Protein AF-A0A529K2E5-F1 (afdb_monomer_lite)

Foldseek 3Di:
DVCQVVLPADPPAAEDEPVSLLVLLVVLCVVVVVVPDPDDADHSNVLVLLLLLCLLQVHDSQVSCVPPVVVNNVCSVVSVVSSVSSVVSCVVRSYHYPSVVLVVLLVQLPPLVSLQVQLVVDQADEAEQLQQGAPSRLSSVCSNVVQCGRYHYYHDLVPNPNVSSRRDSVSVVCQQVNHPHGDDDDDDPDDPDDDPVVVVVVVD

Structure (mmCIF, N/CA/C/O backbone):
data_AF-A0A529K2E5-F1
#
_entry.id   AF-A0A529K2E5-F1
#
loop_
_atom_site.group_PDB
_atom_site.i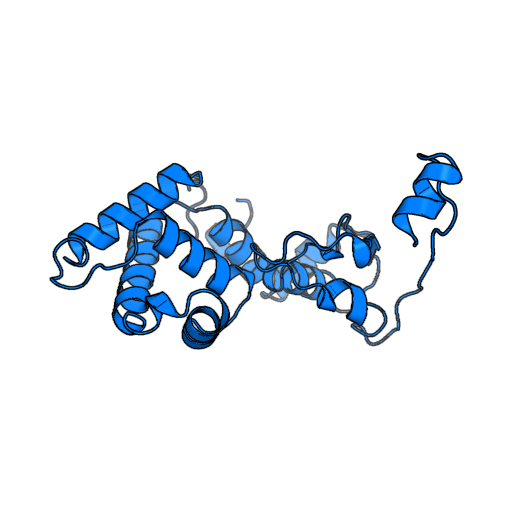d
_atom_site.type_symbol
_atom_site.label_atom_id
_atom_site.label_alt_id
_atom_site.label_comp_id
_atom_site.label_asym_id
_atom_site.label_entity_id
_atom_site.label_seq_id
_atom_site.pdbx_PDB_ins_code
_atom_site.Cartn_x
_atom_site.Cartn_y
_atom_site.Cartn_z
_atom_site.occupancy
_atom_site.B_iso_or_equiv
_atom_site.auth_seq_id
_atom_site.auth_comp_id
_atom_site.auth_asym_id
_atom_site.auth_atom_id
_atom_site.pdbx_PDB_model_num
ATOM 1 N N . ARG A 1 1 ? -14.792 -5.202 -7.381 1.00 87.00 1 ARG A N 1
ATOM 2 C CA . ARG A 1 1 ? -16.269 -5.259 -7.270 1.00 87.00 1 ARG A CA 1
ATOM 3 C C . ARG A 1 1 ? -16.782 -6.639 -7.643 1.00 87.00 1 ARG A C 1
ATOM 5 O O . ARG A 1 1 ? -17.533 -7.182 -6.856 1.00 87.00 1 ARG A O 1
ATOM 12 N N . ASP A 1 2 ? -16.316 -7.220 -8.748 1.00 86.25 2 ASP A N 1
ATOM 13 C CA . ASP A 1 2 ? -16.701 -8.573 -9.188 1.00 86.25 2 ASP A CA 1
ATOM 14 C C . ASP A 1 2 ? -16.536 -9.660 -8.114 1.00 86.25 2 ASP A C 1
ATOM 16 O O . ASP A 1 2 ? -17.396 -10.519 -8.021 1.00 86.25 2 ASP A O 1
ATOM 20 N N . TYR A 1 3 ? -15.482 -9.573 -7.291 1.00 87.06 3 TYR A N 1
ATOM 21 C CA . TYR A 1 3 ? -15.190 -10.520 -6.200 1.00 87.06 3 TYR A CA 1
ATOM 22 C C . TYR A 1 3 ? -15.533 -9.986 -4.801 1.00 87.06 3 TYR A C 1
ATOM 24 O O . TYR A 1 3 ? -14.980 -10.444 -3.805 1.00 87.06 3 TYR A O 1
ATOM 32 N N . ALA A 1 4 ? -16.326 -8.911 -4.707 1.00 88.62 4 ALA A N 1
ATOM 33 C CA . ALA A 1 4 ? -16.534 -8.230 -3.428 1.00 88.62 4 ALA A CA 1
ATOM 34 C C . ALA A 1 4 ? -17.194 -9.159 -2.395 1.00 88.62 4 ALA A C 1
ATOM 36 O O . ALA A 1 4 ? -16.747 -9.211 -1.253 1.00 88.62 4 ALA A O 1
ATOM 37 N N . LEU A 1 5 ? -18.197 -9.938 -2.806 1.00 89.75 5 LEU A N 1
ATOM 38 C CA . LEU A 1 5 ? -18.938 -10.815 -1.900 1.00 89.75 5 LEU A CA 1
ATOM 39 C C . LEU A 1 5 ? -18.068 -11.965 -1.378 1.00 89.75 5 LEU A C 1
ATOM 41 O O . LEU A 1 5 ? -18.165 -12.327 -0.208 1.00 89.75 5 LEU A O 1
ATOM 45 N N . GLU A 1 6 ? -17.184 -12.490 -2.222 1.00 87.62 6 GLU A N 1
ATOM 46 C CA . GLU A 1 6 ? -16.247 -13.570 -1.916 1.00 87.62 6 GLU A CA 1
ATOM 47 C C . GLU A 1 6 ? -15.239 -13.172 -0.832 1.00 87.62 6 GLU A C 1
ATOM 49 O O . GLU A 1 6 ? -14.793 -14.020 -0.063 1.00 87.62 6 GLU A O 1
ATOM 54 N N . ILE A 1 7 ? -14.922 -11.879 -0.727 1.00 87.81 7 ILE A N 1
ATOM 55 C CA . ILE A 1 7 ? -14.024 -11.330 0.301 1.00 87.81 7 ILE A CA 1
ATOM 56 C C . ILE A 1 7 ? -14.759 -10.577 1.416 1.00 87.81 7 ILE A C 1
ATOM 58 O O . ILE A 1 7 ? -14.126 -9.886 2.212 1.00 87.81 7 ILE A O 1
ATOM 62 N N . GLY A 1 8 ? -16.086 -10.718 1.501 1.00 88.75 8 GLY A N 1
ATOM 63 C CA . GLY A 1 8 ? -16.893 -10.139 2.578 1.00 88.75 8 GLY A CA 1
ATOM 64 C C . GLY A 1 8 ? -17.126 -8.628 2.471 1.00 88.75 8 GLY A C 1
ATOM 65 O O . GLY A 1 8 ? -17.409 -7.984 3.479 1.00 88.75 8 GLY A O 1
ATOM 66 N N . LEU A 1 9 ? -17.018 -8.061 1.270 1.00 90.88 9 LEU A N 1
ATOM 67 C CA . LEU A 1 9 ? -17.328 -6.666 0.973 1.00 90.88 9 LEU A CA 1
ATOM 68 C C . LEU A 1 9 ? -18.699 -6.514 0.316 1.00 90.88 9 LEU A C 1
ATOM 70 O O . LEU A 1 9 ? -19.061 -7.247 -0.606 1.00 90.88 9 LEU A O 1
ATOM 74 N N . ASP A 1 10 ? -19.430 -5.482 0.727 1.00 92.81 10 ASP A N 1
ATOM 75 C CA . ASP A 1 10 ? -20.613 -5.036 0.001 1.00 92.81 10 ASP A CA 1
ATOM 76 C C . ASP A 1 10 ? -20.165 -4.308 -1.287 1.00 92.81 10 ASP A C 1
ATOM 78 O O . ASP A 1 10 ? -19.447 -3.307 -1.212 1.00 92.81 10 ASP A O 1
ATOM 82 N N . PRO A 1 11 ? -20.573 -4.764 -2.489 1.00 93.12 11 PRO A N 1
ATOM 83 C CA . PRO A 1 11 ? -20.147 -4.176 -3.761 1.00 93.12 11 PRO A CA 1
ATOM 84 C C . PRO A 1 11 ? -20.543 -2.700 -3.948 1.00 93.12 11 PRO A C 1
ATOM 86 O O . PRO A 1 11 ? -20.002 -2.046 -4.848 1.00 93.12 11 PRO A O 1
ATOM 89 N N . ALA A 1 12 ? -21.455 -2.173 -3.124 1.00 94.94 12 ALA A N 1
ATOM 90 C CA . ALA A 1 12 ? -21.882 -0.777 -3.118 1.00 94.94 12 ALA A CA 1
ATOM 91 C C . ALA A 1 12 ? -20.938 0.171 -2.353 1.00 94.94 12 ALA A C 1
ATOM 93 O O . ALA A 1 12 ? -21.291 1.337 -2.170 1.00 94.94 12 ALA A O 1
ATOM 94 N N . PHE A 1 13 ? -19.752 -0.290 -1.931 1.00 95.75 13 PHE A N 1
ATOM 95 C CA . PHE A 1 13 ? -18.797 0.557 -1.218 1.00 95.75 13 PHE A CA 1
ATOM 96 C C . PHE A 1 13 ? -18.432 1.831 -1.997 1.00 95.75 13 PHE A C 1
ATOM 98 O O . PHE A 1 13 ? -18.301 1.833 -3.236 1.00 95.75 13 PHE A O 1
ATOM 105 N N . THR A 1 14 ? -18.216 2.915 -1.254 1.00 96.88 14 THR A N 1
ATOM 106 C CA . THR A 1 14 ? -17.637 4.161 -1.773 1.00 96.88 14 THR A CA 1
ATOM 107 C C . THR A 1 14 ? -16.148 4.237 -1.443 1.00 96.88 14 THR A C 1
ATOM 109 O O . THR A 1 14 ? -15.636 3.467 -0.629 1.00 96.88 14 THR A O 1
ATOM 112 N N . ILE A 1 15 ? -15.432 5.128 -2.133 1.00 97.81 15 ILE A N 1
ATOM 113 C CA . ILE A 1 15 ? -13.991 5.312 -1.951 1.00 97.81 15 ILE A CA 1
ATOM 114 C C . ILE A 1 15 ? -13.758 6.724 -1.429 1.00 97.81 15 ILE A C 1
ATOM 116 O O . ILE A 1 15 ? -14.127 7.688 -2.099 1.00 97.81 15 ILE A O 1
ATOM 120 N N . HIS A 1 16 ? -13.155 6.831 -0.251 1.00 98.06 16 HIS A N 1
ATOM 121 C CA . HIS A 1 16 ? -12.705 8.097 0.309 1.00 98.06 16 HIS A CA 1
ATOM 122 C C . HIS A 1 16 ? -11.395 8.536 -0.330 1.00 98.06 16 HIS A C 1
ATOM 124 O O . HIS A 1 16 ? -10.475 7.737 -0.537 1.00 98.06 16 HIS A O 1
ATOM 130 N N . ASP A 1 17 ? -11.290 9.838 -0.584 1.00 97.62 17 ASP A N 1
ATOM 131 C CA . ASP A 1 17 ? -10.002 10.440 -0.873 1.00 97.62 17 ASP A CA 1
ATOM 132 C C . ASP A 1 17 ? -9.172 10.618 0.413 1.00 97.62 17 ASP A C 1
ATOM 134 O O . ASP A 1 17 ? -9.521 10.156 1.507 1.00 97.62 17 ASP A O 1
ATOM 138 N N . ARG A 1 18 ? -8.010 11.264 0.286 1.00 95.50 18 ARG A N 1
ATOM 139 C CA . ARG A 1 18 ? -7.100 11.449 1.418 1.00 95.50 18 ARG A CA 1
ATOM 140 C C . ARG A 1 18 ? -7.654 12.399 2.484 1.00 95.50 18 ARG A C 1
ATOM 142 O O . ARG A 1 18 ? -7.344 12.197 3.658 1.00 95.50 18 ARG A O 1
ATOM 149 N N . GLU A 1 19 ? -8.404 13.426 2.099 1.00 97.62 19 GLU A N 1
ATOM 150 C CA . GLU A 1 19 ? -8.964 14.386 3.051 1.00 97.62 19 GLU A CA 1
ATOM 151 C C . GLU A 1 19 ? -10.171 13.778 3.768 1.00 97.62 19 GLU A C 1
ATOM 153 O O . GLU A 1 19 ? -10.208 13.814 4.998 1.00 97.62 19 GLU A O 1
ATOM 158 N N . ASP A 1 20 ? -11.056 13.091 3.039 1.00 97.94 20 ASP A N 1
ATOM 159 C CA . ASP A 1 20 ? -12.186 12.349 3.614 1.00 97.94 20 ASP A CA 1
ATOM 160 C C . ASP A 1 20 ? -11.702 11.288 4.620 1.00 97.94 20 ASP A C 1
ATOM 162 O O . ASP A 1 20 ? -12.228 11.149 5.728 1.00 97.94 20 ASP A O 1
ATOM 166 N N . SER A 1 21 ? -10.634 10.561 4.270 1.00 98.12 21 SER A N 1
ATOM 167 C CA . SER A 1 21 ? -9.981 9.590 5.160 1.00 98.12 21 SER A CA 1
ATOM 168 C C . SER A 1 21 ? -9.396 10.258 6.408 1.00 98.12 21 SER A C 1
ATOM 170 O O . SER A 1 21 ? -9.507 9.737 7.522 1.00 98.12 21 SER A O 1
ATOM 172 N N . ALA A 1 22 ? -8.782 11.436 6.254 1.00 97.88 22 ALA A N 1
ATOM 173 C CA . ALA A 1 22 ? -8.228 12.189 7.373 1.00 97.88 22 ALA A CA 1
ATOM 174 C C . ALA A 1 22 ? -9.330 12.719 8.300 1.00 97.88 22 ALA A C 1
ATOM 176 O O . ALA A 1 22 ? -9.151 12.720 9.521 1.00 97.88 22 ALA A O 1
ATOM 177 N N . ASP A 1 23 ? -10.465 13.147 7.755 1.00 97.94 23 ASP A N 1
ATOM 178 C CA . ASP A 1 23 ? -11.618 13.599 8.530 1.00 97.94 23 ASP A CA 1
ATOM 179 C C . ASP A 1 23 ? -12.283 12.457 9.290 1.00 97.94 23 ASP A C 1
ATOM 181 O O . ASP A 1 23 ? -12.555 12.599 10.486 1.00 97.94 23 ASP A O 1
ATOM 185 N N . LEU A 1 24 ? -12.433 11.291 8.662 1.00 97.94 24 LEU A N 1
ATOM 186 C CA . LEU A 1 24 ? -12.936 10.094 9.328 1.00 97.94 24 LEU A CA 1
ATOM 187 C C . LEU A 1 24 ? -11.995 9.624 10.453 1.00 97.94 24 LEU A C 1
ATOM 189 O O . LEU A 1 24 ? -12.439 9.327 11.565 1.00 97.94 24 LEU A O 1
ATOM 193 N N . MET A 1 25 ? -10.680 9.641 10.209 1.00 97.88 25 MET A N 1
ATOM 194 C CA . MET A 1 25 ? -9.658 9.402 11.236 1.00 97.88 25 MET A CA 1
ATOM 195 C C . MET A 1 25 ? -9.781 10.408 12.389 1.00 97.88 25 MET A C 1
ATOM 197 O O . MET A 1 25 ? -9.647 10.053 13.562 1.00 97.88 25 MET A O 1
ATOM 201 N N . ASN A 1 26 ? -10.054 11.678 12.080 1.00 97.06 26 ASN A N 1
ATOM 202 C CA . ASN A 1 26 ? -10.226 12.707 13.095 1.00 97.06 26 ASN A CA 1
ATOM 203 C C . ASN A 1 26 ? -11.501 12.501 13.922 1.00 97.06 26 ASN A C 1
ATOM 205 O O . ASN A 1 26 ? -11.464 12.710 15.134 1.00 97.06 26 ASN A O 1
ATOM 209 N N . LEU A 1 27 ? -12.599 12.070 13.299 1.00 96.44 27 LEU A N 1
ATOM 210 C CA . LEU A 1 27 ? -13.836 11.722 13.995 1.00 96.44 27 LEU A CA 1
ATOM 211 C C . LEU A 1 27 ? -13.578 10.616 15.027 1.00 96.44 27 LEU A C 1
ATOM 213 O O . LEU A 1 27 ? -13.838 10.821 16.212 1.00 96.44 27 LEU A O 1
ATOM 217 N N . ALA A 1 28 ? -12.948 9.511 14.612 1.00 96.75 28 ALA A N 1
ATOM 218 C CA . ALA A 1 28 ? -12.559 8.422 15.512 1.00 96.75 28 ALA A CA 1
ATOM 219 C C . ALA A 1 28 ? -11.644 8.909 16.654 1.00 96.75 28 ALA A C 1
ATOM 221 O O . ALA A 1 28 ? -11.824 8.555 17.821 1.00 96.75 28 ALA A O 1
ATOM 222 N N . ARG A 1 29 ? -10.688 9.793 16.341 1.00 95.56 29 ARG A N 1
ATOM 223 C CA . ARG A 1 29 ? -9.785 10.412 17.326 1.00 95.56 29 ARG A CA 1
ATOM 224 C C . ARG A 1 29 ? -10.527 11.261 18.362 1.00 95.56 29 ARG A C 1
ATOM 226 O O . ARG A 1 29 ? -10.124 11.288 19.526 1.00 95.56 29 ARG A O 1
ATOM 233 N N . HIS A 1 30 ? -11.581 11.967 17.956 1.00 94.62 30 HIS A N 1
ATOM 234 C CA . HIS A 1 30 ? -12.422 12.760 18.851 1.00 94.62 30 HIS A CA 1
ATOM 235 C C . HIS A 1 30 ? -13.328 11.884 19.724 1.00 94.62 30 HIS A C 1
ATOM 237 O O . HIS A 1 30 ? -13.421 12.144 20.924 1.00 94.62 30 HIS A O 1
ATOM 243 N N . GLU A 1 31 ? -13.937 10.839 19.156 1.00 94.69 31 GLU A N 1
ATOM 244 C CA . GLU A 1 31 ? -14.777 9.875 19.884 1.00 94.69 31 GLU A CA 1
ATOM 245 C C . GLU A 1 31 ? -14.013 9.181 21.018 1.00 94.69 31 GLU A C 1
ATOM 247 O O . GLU A 1 31 ? -14.529 9.047 22.125 1.00 94.69 31 GLU A O 1
ATOM 252 N N . LEU A 1 32 ? -12.750 8.818 20.774 1.00 95.12 32 LEU A N 1
ATOM 253 C CA . LEU A 1 32 ? -11.869 8.195 21.769 1.00 95.12 32 LEU A CA 1
ATOM 254 C C . LEU A 1 32 ? -11.294 9.188 22.797 1.00 95.12 32 LEU A C 1
ATOM 256 O O . LEU A 1 32 ? -10.542 8.800 23.689 1.00 95.12 32 LEU A O 1
ATOM 260 N N . GLY A 1 33 ? -11.595 10.484 22.677 1.00 93.38 33 GLY A N 1
ATOM 261 C CA . GLY A 1 33 ? -11.106 11.517 23.592 1.00 93.38 33 GLY A CA 1
ATOM 262 C C . GLY A 1 33 ? -9.627 11.891 23.419 1.00 93.38 33 GLY A C 1
ATOM 263 O O . GLY A 1 33 ? -9.137 12.772 24.129 1.00 93.38 33 GLY A O 1
ATOM 264 N N . PHE A 1 34 ? -8.917 11.320 22.441 1.00 92.31 34 PHE A N 1
ATOM 265 C CA . PHE A 1 34 ? -7.495 11.600 22.185 1.00 92.31 34 PHE A CA 1
ATOM 266 C C . PHE A 1 34 ? -7.228 13.022 21.684 1.00 92.31 34 PHE A C 1
ATOM 268 O O . PHE A 1 34 ? -6.093 13.485 21.658 1.00 92.31 34 PHE A O 1
ATOM 275 N N . SER A 1 35 ? -8.268 13.766 21.314 1.00 79.44 35 SER A N 1
ATOM 276 C CA . SER A 1 35 ? -8.148 15.190 21.004 1.00 79.44 35 SER A CA 1
ATOM 277 C C . SER A 1 35 ? -8.035 16.104 22.226 1.00 79.44 35 SER A C 1
ATOM 279 O O . SER A 1 35 ? -7.774 17.290 22.047 1.00 79.44 35 SER A O 1
ATOM 281 N N . LYS A 1 36 ? -8.311 15.595 23.433 1.00 76.50 36 LYS A N 1
ATOM 282 C CA . LYS A 1 36 ? -8.408 16.377 24.681 1.00 76.50 36 LYS A CA 1
ATOM 283 C C . LYS A 1 36 ? -7.325 16.017 25.707 1.00 76.50 36 LYS A C 1
ATOM 285 O O . LYS A 1 36 ? -7.407 16.457 26.848 1.00 76.50 36 LYS A O 1
ATOM 290 N N . THR A 1 37 ? -6.349 15.193 25.338 1.00 69.25 37 THR A N 1
ATOM 291 C CA . THR A 1 37 ? -5.273 14.764 26.239 1.00 69.25 37 THR A CA 1
ATOM 292 C C . THR A 1 37 ? -4.356 15.930 26.615 1.00 69.25 37 THR A C 1
ATOM 294 O O . THR A 1 37 ? -4.078 16.787 25.780 1.00 69.25 37 THR A O 1
ATOM 297 N N . GLU A 1 38 ? -3.843 15.943 27.853 1.00 62.41 38 GLU A N 1
ATOM 298 C CA . GLU A 1 38 ? -2.866 16.951 28.314 1.00 62.41 38 GLU A CA 1
ATOM 299 C C . GLU A 1 38 ? -1.562 16.910 27.494 1.00 62.41 38 GLU A C 1
ATOM 301 O O . GLU A 1 38 ? -0.927 17.938 27.260 1.00 62.41 38 GLU A O 1
ATOM 306 N N . GLY A 1 39 ? -1.188 15.725 26.996 1.00 70.06 39 GLY A N 1
ATOM 307 C CA . GLY A 1 39 ? -0.137 15.554 25.996 1.00 70.06 39 GLY A CA 1
ATOM 308 C C . GLY A 1 39 ? -0.646 15.821 24.577 1.00 70.06 39 GLY A C 1
ATOM 309 O O . GLY A 1 39 ? -1.756 15.422 24.216 1.00 70.06 39 GLY A O 1
ATOM 310 N N . ARG A 1 40 ? 0.185 16.459 23.740 1.00 85.62 40 ARG A N 1
ATOM 311 C CA . ARG A 1 40 ? -0.133 16.753 22.333 1.00 85.62 40 ARG A CA 1
ATOM 312 C C . ARG A 1 40 ? -0.142 15.464 21.500 1.00 85.62 40 ARG A C 1
ATOM 314 O O . ARG A 1 40 ? 0.872 15.091 20.913 1.00 85.62 40 ARG A O 1
ATOM 321 N N . PHE A 1 41 ? -1.289 14.792 21.459 1.00 93.94 41 PHE A N 1
ATOM 322 C CA . PHE A 1 41 ? -1.525 13.640 20.590 1.00 93.94 41 PHE A CA 1
ATOM 323 C C . PHE A 1 41 ? -1.362 14.031 19.103 1.00 93.94 41 PHE A C 1
ATOM 325 O O . PHE A 1 41 ? -1.628 15.190 18.752 1.00 93.94 41 PHE A O 1
ATOM 332 N N . PRO A 1 42 ? -0.926 13.114 18.213 1.00 95.12 42 PRO A N 1
ATOM 333 C CA . PRO A 1 42 ? -0.700 13.435 16.805 1.00 95.12 42 PRO A CA 1
ATOM 334 C C . PRO A 1 42 ? -1.954 13.968 16.091 1.00 95.12 42 PRO A C 1
ATOM 336 O O . PRO A 1 42 ? -3.094 13.668 16.456 1.00 95.12 42 PRO A O 1
ATOM 339 N N . THR A 1 43 ? -1.742 14.797 15.067 1.00 95.62 43 THR A N 1
ATOM 340 C CA . THR A 1 43 ? -2.834 15.370 14.264 1.00 95.62 43 THR A CA 1
ATOM 341 C C . THR A 1 43 ? -3.445 14.314 13.341 1.00 95.62 43 THR A C 1
ATOM 343 O O . THR A 1 43 ? -2.812 13.297 13.058 1.00 95.62 43 THR A O 1
ATOM 346 N N . LYS A 1 44 ? -4.648 14.580 12.805 1.00 95.50 44 LYS A N 1
ATOM 347 C CA . LYS A 1 44 ? -5.345 13.670 11.876 1.00 95.50 44 LYS A CA 1
ATOM 348 C C . LYS A 1 44 ? -4.459 13.209 10.711 1.00 95.50 44 LYS A C 1
ATOM 350 O O . LYS A 1 44 ? -4.384 12.018 10.428 1.00 95.50 44 LYS A O 1
ATOM 355 N N . GLY A 1 45 ? -3.709 14.140 10.114 1.00 96.75 45 GLY A N 1
ATOM 356 C CA . GLY A 1 45 ? -2.810 13.852 8.997 1.00 96.75 45 GLY A CA 1
ATOM 357 C C . GLY A 1 45 ? -1.626 12.973 9.401 1.00 96.75 45 GLY A C 1
ATOM 358 O O . GLY A 1 45 ? -1.259 12.069 8.657 1.00 96.75 45 GLY A O 1
ATOM 359 N N . THR A 1 46 ? -1.058 13.185 10.593 1.00 96.88 46 THR A N 1
ATOM 360 C CA . THR A 1 46 ? 0.011 12.326 11.122 1.00 96.88 46 THR A CA 1
ATOM 361 C C . THR A 1 46 ? -0.510 10.930 11.457 1.00 96.88 46 THR A C 1
ATOM 363 O O . THR A 1 46 ? 0.129 9.954 11.083 1.00 96.88 46 THR A O 1
ATOM 366 N N . CYS A 1 47 ? -1.677 10.814 12.099 1.00 97.75 47 CYS A N 1
ATOM 367 C CA . CYS A 1 47 ? -2.308 9.520 12.374 1.00 97.75 47 CYS A CA 1
ATOM 368 C C . CYS A 1 47 ? -2.564 8.734 11.083 1.00 97.75 47 CYS A C 1
ATOM 370 O O . CYS A 1 47 ? -2.176 7.571 11.001 1.00 97.75 47 CYS A O 1
ATOM 372 N N . LEU A 1 48 ? -3.142 9.380 10.063 1.00 98.00 48 LEU A N 1
ATOM 373 C CA . LEU A 1 48 ? -3.395 8.751 8.767 1.00 98.00 48 LEU A CA 1
ATOM 374 C C . LEU A 1 48 ? -2.091 8.341 8.066 1.00 98.00 48 LEU A C 1
ATOM 376 O O . LEU A 1 48 ? -2.010 7.247 7.522 1.00 98.00 48 LEU A O 1
ATOM 380 N N . ALA A 1 49 ? -1.045 9.172 8.118 1.00 97.69 49 ALA A N 1
ATOM 381 C CA . ALA A 1 49 ? 0.255 8.834 7.537 1.00 97.69 49 ALA A CA 1
ATOM 382 C C . ALA A 1 49 ? 0.918 7.629 8.228 1.00 97.69 49 ALA A C 1
ATOM 384 O O . ALA A 1 49 ? 1.499 6.783 7.550 1.00 97.69 49 ALA A O 1
ATOM 385 N N . ILE A 1 50 ? 0.820 7.531 9.558 1.00 97.81 50 ILE A N 1
ATOM 386 C CA . ILE A 1 50 ? 1.321 6.378 10.318 1.00 97.81 50 ILE A CA 1
ATOM 387 C C . ILE A 1 50 ? 0.540 5.113 9.939 1.00 97.81 50 ILE A C 1
ATOM 389 O O . ILE A 1 50 ? 1.163 4.090 9.660 1.00 97.81 50 ILE A O 1
ATOM 393 N N . TYR A 1 51 ? -0.796 5.192 9.899 1.00 98.00 51 TYR A N 1
ATOM 394 C CA . TYR A 1 51 ? -1.667 4.083 9.496 1.00 98.00 51 TYR A CA 1
ATOM 395 C C . TYR A 1 51 ? -1.313 3.582 8.094 1.00 98.00 51 TYR A C 1
ATOM 397 O O . TYR A 1 51 ? -0.955 2.418 7.923 1.00 98.00 51 TYR A O 1
ATOM 405 N N . SER A 1 52 ? -1.314 4.495 7.120 1.00 97.44 52 SER A N 1
ATOM 406 C CA . SER A 1 52 ? -1.009 4.198 5.722 1.00 97.44 52 SER A CA 1
ATOM 407 C C . SER A 1 52 ? 0.370 3.563 5.575 1.00 97.44 52 SER A C 1
ATOM 409 O O . SER A 1 52 ? 0.534 2.555 4.890 1.00 97.44 52 SER A O 1
ATOM 411 N N . ARG A 1 53 ? 1.378 4.081 6.288 1.00 96.81 53 ARG A N 1
ATOM 412 C CA . ARG A 1 53 ? 2.724 3.510 6.248 1.00 96.81 53 ARG A CA 1
ATOM 413 C C . ARG A 1 53 ? 2.776 2.098 6.829 1.00 96.81 53 ARG A C 1
ATOM 415 O O . ARG A 1 53 ? 3.439 1.253 6.241 1.00 96.81 53 ARG A O 1
ATOM 422 N N . ALA A 1 54 ? 2.101 1.838 7.948 1.00 96.62 54 ALA A N 1
ATOM 423 C CA . ALA A 1 54 ? 2.055 0.503 8.546 1.00 96.62 54 ALA A CA 1
ATOM 424 C C . ALA A 1 54 ? 1.406 -0.523 7.601 1.00 96.62 54 ALA A C 1
ATOM 426 O O . ALA A 1 54 ? 1.934 -1.624 7.447 1.00 96.62 54 ALA A O 1
ATOM 427 N N . VAL A 1 55 ? 0.325 -0.129 6.918 1.00 96.75 55 VAL A N 1
ATOM 428 C CA . VAL A 1 55 ? -0.356 -0.950 5.908 1.00 96.75 55 VAL A CA 1
ATOM 429 C C . VAL A 1 55 ? 0.554 -1.232 4.710 1.00 96.75 55 VAL A C 1
ATOM 431 O O . VAL A 1 55 ? 0.830 -2.389 4.402 1.00 96.75 55 VAL A O 1
ATOM 434 N N . ASN A 1 56 ? 1.073 -0.189 4.060 1.00 97.00 56 ASN A N 1
ATOM 435 C CA . ASN A 1 56 ? 1.847 -0.328 2.823 1.00 97.00 56 ASN A CA 1
ATOM 436 C C . ASN A 1 56 ? 3.207 -1.015 3.036 1.00 97.00 56 ASN A C 1
ATOM 438 O O . ASN A 1 56 ? 3.671 -1.763 2.175 1.00 97.00 56 ASN A O 1
ATOM 442 N N . ALA A 1 57 ? 3.843 -0.792 4.190 1.00 95.06 57 ALA A N 1
ATOM 443 C CA . ALA A 1 57 ? 5.091 -1.461 4.553 1.00 95.06 57 ALA A CA 1
ATOM 444 C C . ALA A 1 57 ? 4.882 -2.893 5.073 1.00 95.06 57 ALA A C 1
ATOM 446 O O . ALA A 1 57 ? 5.871 -3.596 5.267 1.00 95.06 57 ALA A O 1
ATOM 447 N N . GLN A 1 58 ? 3.637 -3.303 5.356 1.00 95.06 58 GLN A N 1
ATOM 448 C CA . GLN A 1 58 ? 3.311 -4.553 6.056 1.00 95.06 58 GLN A CA 1
ATOM 449 C C . GLN A 1 58 ? 4.180 -4.771 7.310 1.00 95.06 58 GLN A C 1
ATOM 451 O O . GLN A 1 58 ? 4.689 -5.863 7.560 1.00 95.06 58 GLN A O 1
ATOM 456 N N . ALA A 1 59 ? 4.393 -3.704 8.083 1.00 94.75 59 ALA A N 1
ATOM 457 C CA . ALA A 1 59 ? 5.333 -3.696 9.199 1.00 94.75 59 ALA A CA 1
ATOM 458 C C . ALA A 1 59 ? 4.622 -3.416 10.531 1.00 94.75 59 ALA A C 1
ATOM 460 O O . ALA A 1 59 ? 3.654 -2.646 10.568 1.00 94.75 59 ALA A O 1
ATOM 461 N N . PRO A 1 60 ? 5.107 -3.984 11.652 1.00 96.25 60 PRO A N 1
ATOM 462 C CA . PRO A 1 60 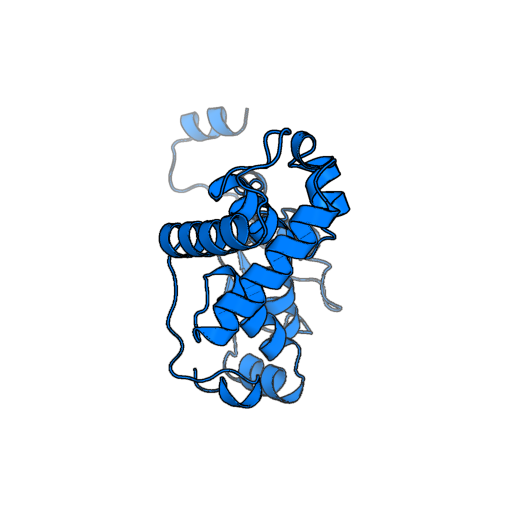? 4.556 -3.697 12.967 1.00 96.25 60 PRO A CA 1
ATOM 463 C C . PRO A 1 60 ? 4.592 -2.201 13.285 1.00 96.25 60 PRO A C 1
ATOM 465 O O . PRO A 1 60 ? 5.599 -1.522 13.070 1.00 96.25 60 PRO A O 1
ATOM 468 N N . LEU A 1 61 ? 3.518 -1.692 13.897 1.00 96.62 61 LEU A N 1
ATOM 469 C CA . LEU A 1 61 ? 3.416 -0.275 14.258 1.00 96.62 61 LEU A CA 1
ATOM 470 C C . LEU A 1 61 ? 4.615 0.210 15.091 1.00 96.62 61 LEU A C 1
ATOM 472 O O . LEU A 1 61 ? 5.091 1.320 14.885 1.00 96.62 61 LEU A O 1
ATOM 476 N N . GLY A 1 62 ? 5.128 -0.619 16.005 1.00 96.50 62 GLY A N 1
ATOM 477 C CA . GLY A 1 62 ? 6.284 -0.270 16.836 1.00 96.50 62 GLY A CA 1
ATOM 478 C C . GLY A 1 62 ? 7.548 0.037 16.027 1.00 96.50 62 GLY A C 1
ATOM 479 O O . GLY A 1 62 ? 8.247 0.997 16.341 1.00 96.50 62 GLY A O 1
ATOM 480 N N . GLU A 1 63 ? 7.809 -0.713 14.953 1.00 95.75 63 GLU A N 1
ATOM 481 C CA . GLU A 1 63 ? 8.960 -0.482 14.070 1.00 95.75 63 GLU A CA 1
ATOM 482 C C . GLU A 1 63 ? 8.801 0.815 13.274 1.00 95.75 63 GLU A C 1
ATOM 484 O O . GLU A 1 63 ? 9.734 1.617 13.181 1.00 95.75 63 GLU A O 1
ATOM 489 N N . ILE A 1 64 ? 7.594 1.063 12.753 1.00 96.44 64 ILE A N 1
ATOM 490 C CA . ILE A 1 64 ? 7.265 2.297 12.029 1.00 96.44 64 ILE A CA 1
ATOM 491 C C . ILE A 1 64 ? 7.410 3.521 12.936 1.00 96.44 64 ILE A C 1
ATOM 493 O O . ILE A 1 64 ? 7.991 4.532 12.533 1.00 96.44 64 ILE A O 1
ATOM 497 N N . LEU A 1 65 ? 6.922 3.431 14.174 1.00 97.06 65 LEU A N 1
ATOM 498 C CA . LEU A 1 65 ? 7.074 4.499 15.154 1.00 97.06 65 LEU A CA 1
ATOM 499 C C . LEU A 1 65 ? 8.542 4.701 15.531 1.00 97.06 65 LEU A C 1
ATOM 501 O O . LEU A 1 65 ? 8.989 5.837 15.551 1.00 97.06 65 LEU A O 1
ATOM 505 N N . GLY A 1 66 ? 9.313 3.641 15.772 1.00 95.94 66 GLY A N 1
ATOM 506 C CA . GLY A 1 66 ? 10.722 3.767 16.156 1.00 95.94 66 GLY A CA 1
ATOM 507 C C . GLY A 1 66 ? 11.614 4.382 15.073 1.00 95.94 66 GLY A C 1
ATOM 508 O O . GLY A 1 66 ? 12.550 5.109 15.395 1.00 95.94 66 GLY A O 1
ATOM 509 N N . SER A 1 67 ? 11.318 4.114 13.800 1.00 93.56 67 SER A N 1
ATOM 510 C CA . SER A 1 67 ? 12.162 4.528 12.671 1.00 93.56 67 SER A CA 1
ATOM 511 C C . SER A 1 67 ? 11.717 5.831 12.002 1.00 93.56 67 SER A C 1
ATOM 513 O O . SER A 1 67 ? 12.555 6.670 11.682 1.00 93.56 67 SER A O 1
ATOM 515 N N . VAL A 1 68 ? 10.413 6.017 11.777 1.00 94.56 68 VAL A N 1
ATOM 516 C CA . VAL A 1 68 ? 9.891 7.078 10.892 1.00 94.56 68 VAL A CA 1
ATOM 517 C C . VAL A 1 68 ? 9.134 8.147 11.674 1.00 94.56 68 VAL A C 1
ATOM 519 O O . VAL A 1 68 ? 9.179 9.321 11.313 1.00 94.56 68 VAL A O 1
ATOM 522 N N . PHE A 1 69 ? 8.470 7.761 12.768 1.00 96.06 69 PHE A N 1
ATOM 523 C CA . PHE A 1 69 ? 7.695 8.672 13.615 1.00 96.06 69 PHE A CA 1
ATOM 524 C C . PHE A 1 69 ? 8.098 8.586 15.101 1.00 96.06 69 PHE A C 1
ATOM 526 O O . PHE A 1 69 ? 7.223 8.396 15.955 1.00 96.06 69 PHE A O 1
ATOM 533 N N . PRO A 1 70 ? 9.392 8.736 15.459 1.00 96.00 70 PRO A N 1
ATOM 534 C CA . PRO A 1 70 ? 9.875 8.495 16.826 1.00 96.00 70 PRO A CA 1
ATOM 535 C C . PRO A 1 70 ? 9.220 9.402 17.873 1.00 96.00 70 PRO A C 1
ATOM 537 O O . PRO A 1 70 ? 8.991 8.985 19.006 1.00 96.00 70 PRO A O 1
ATOM 540 N N . TRP A 1 71 ? 8.812 10.614 17.491 1.00 94.69 71 TRP A N 1
ATOM 541 C CA . TRP A 1 71 ? 8.068 11.532 18.363 1.00 94.69 71 TRP A CA 1
ATOM 542 C C . TRP A 1 71 ? 6.638 11.059 18.689 1.00 94.69 71 TRP A C 1
ATOM 544 O O . TRP A 1 71 ? 6.002 11.601 19.592 1.00 94.69 71 TRP A O 1
ATOM 554 N N . CYS A 1 72 ? 6.116 10.058 17.976 1.00 95.88 72 CYS A N 1
ATOM 555 C CA . CYS A 1 72 ? 4.824 9.426 18.237 1.00 95.88 72 CYS A CA 1
ATOM 556 C C . CYS A 1 72 ? 4.941 8.098 19.003 1.00 95.88 72 CYS A C 1
ATOM 558 O O . CYS A 1 72 ? 3.911 7.525 19.352 1.00 95.88 72 CYS A O 1
ATOM 560 N N . ALA A 1 73 ? 6.154 7.609 19.297 1.00 95.12 73 ALA A N 1
ATOM 561 C CA . ALA A 1 73 ? 6.368 6.291 19.901 1.00 95.12 73 ALA A CA 1
ATOM 562 C C . ALA A 1 73 ? 5.663 6.110 21.259 1.00 95.12 73 ALA A C 1
ATOM 564 O O . ALA A 1 73 ? 5.124 5.041 21.536 1.00 95.12 73 ALA A O 1
ATOM 565 N N . GLY A 1 74 ? 5.584 7.171 22.071 1.00 94.50 74 GLY A N 1
ATOM 566 C CA . GLY A 1 74 ? 4.882 7.152 23.363 1.00 94.50 74 GLY A CA 1
ATOM 567 C C . GLY 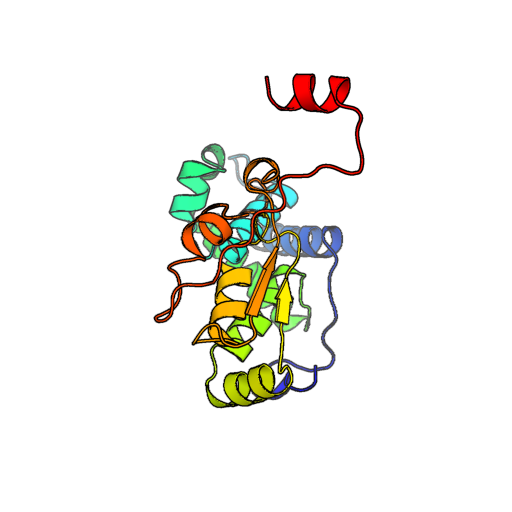A 1 74 ? 3.361 6.961 23.271 1.00 94.50 74 GLY A C 1
ATOM 568 O O . GLY A 1 74 ? 2.721 6.724 24.289 1.00 94.50 74 GLY A O 1
ATOM 569 N N . TRP A 1 75 ? 2.785 7.042 22.067 1.00 95.75 75 TRP A N 1
ATOM 570 C CA . TRP A 1 75 ? 1.350 6.904 21.812 1.00 95.75 75 TRP A CA 1
ATOM 571 C C . TRP A 1 75 ? 0.979 5.577 21.135 1.00 95.75 75 TRP A C 1
ATOM 573 O O . TRP A 1 75 ? -0.116 5.463 20.590 1.00 95.75 75 TRP A O 1
ATOM 583 N N . ALA A 1 76 ? 1.877 4.585 21.112 1.00 96.50 76 ALA A N 1
ATOM 584 C CA . ALA A 1 76 ? 1.688 3.352 20.345 1.00 96.50 76 ALA A CA 1
ATOM 585 C C . ALA A 1 76 ? 0.361 2.630 20.654 1.00 96.50 76 ALA A C 1
ATOM 587 O O . ALA A 1 76 ? -0.358 2.261 19.728 1.00 96.50 76 ALA A O 1
ATOM 588 N N . GLU A 1 77 ? -0.004 2.474 21.929 1.00 96.56 77 GLU A N 1
ATOM 589 C CA . GLU A 1 77 ? -1.246 1.789 22.326 1.00 96.56 77 GLU A CA 1
ATOM 590 C C . GLU A 1 77 ? -2.505 2.591 21.963 1.00 96.56 77 GLU A C 1
ATOM 592 O O . GLU A 1 77 ? -3.497 2.039 21.477 1.00 96.56 77 GLU A O 1
ATOM 597 N N . GLN A 1 78 ? -2.457 3.915 22.112 1.00 96.88 78 GLN A N 1
ATOM 598 C CA . GLN A 1 78 ? -3.539 4.807 21.701 1.00 96.88 78 GLN A CA 1
ATOM 599 C C . GLN A 1 78 ? -3.703 4.810 20.177 1.00 96.88 78 GLN A C 1
ATOM 601 O O . GLN A 1 78 ? -4.825 4.791 19.683 1.00 96.88 78 GLN A O 1
ATOM 606 N N . LEU A 1 79 ? -2.602 4.780 19.420 1.00 97.88 79 LEU A N 1
ATOM 607 C CA . LEU A 1 79 ? -2.628 4.688 17.960 1.00 97.88 79 LEU A CA 1
ATOM 608 C C . LEU A 1 79 ? -3.203 3.349 17.485 1.00 97.88 79 LEU A C 1
ATOM 610 O O . LEU A 1 79 ? -4.038 3.358 16.589 1.00 97.88 79 LEU A O 1
ATOM 614 N N . LYS A 1 80 ? -2.849 2.217 18.114 1.00 98.00 80 LYS A N 1
ATOM 615 C CA . LYS A 1 80 ? -3.494 0.918 17.827 1.00 98.00 80 LYS A CA 1
ATOM 616 C C . LYS A 1 80 ? -5.005 0.987 18.037 1.00 98.00 80 LYS A C 1
ATOM 618 O O . LYS A 1 80 ? -5.761 0.588 17.157 1.00 98.00 80 LYS A O 1
ATOM 623 N N . THR A 1 81 ? -5.429 1.536 19.176 1.00 98.19 81 THR A N 1
ATOM 624 C CA . THR A 1 81 ? -6.852 1.708 19.508 1.00 98.19 81 THR A CA 1
ATOM 625 C C . THR A 1 81 ? -7.558 2.601 18.483 1.00 98.19 81 THR A C 1
ATOM 627 O O . THR A 1 81 ? -8.641 2.270 18.008 1.00 98.19 81 THR A O 1
ATOM 630 N N . LEU A 1 82 ? -6.922 3.708 18.087 1.00 98.31 82 LEU A N 1
ATOM 631 C CA . LEU A 1 82 ? -7.437 4.615 17.064 1.00 98.31 82 LEU A CA 1
ATOM 632 C C . LEU A 1 82 ? -7.570 3.931 15.699 1.00 98.31 82 LEU A C 1
ATOM 634 O O . LEU A 1 82 ? -8.585 4.108 15.036 1.00 98.31 82 LEU A O 1
ATOM 638 N N . PHE A 1 83 ? -6.575 3.152 15.275 1.00 98.44 83 PHE A N 1
ATOM 639 C CA . PHE A 1 83 ? -6.600 2.470 13.980 1.00 98.44 83 PHE A CA 1
ATOM 640 C C . PHE A 1 83 ? -7.642 1.357 13.933 1.00 98.44 83 PHE A C 1
ATOM 642 O O . PHE A 1 83 ? -8.336 1.238 12.928 1.00 98.44 83 PHE A O 1
ATOM 649 N N . ALA A 1 84 ? -7.809 0.603 15.023 1.00 98.19 84 ALA A N 1
ATOM 650 C CA . ALA A 1 84 ? -8.900 -0.359 15.145 1.00 98.19 84 ALA A CA 1
ATOM 651 C C . ALA A 1 84 ? -10.259 0.340 14.993 1.00 98.19 84 ALA A C 1
ATOM 653 O O . ALA A 1 84 ? -11.058 -0.042 14.141 1.00 98.19 84 ALA A O 1
ATOM 654 N N . ARG A 1 85 ? -10.468 1.446 15.721 1.00 98.31 85 ARG A N 1
ATOM 655 C CA . ARG A 1 85 ? -11.694 2.245 15.612 1.00 98.31 85 ARG A CA 1
ATOM 656 C C . ARG A 1 85 ? -11.902 2.814 14.207 1.00 98.31 85 ARG A C 1
ATOM 658 O O . ARG A 1 85 ? -13.021 2.820 13.715 1.00 98.31 85 ARG A O 1
ATOM 665 N N . TYR A 1 86 ? -10.845 3.292 13.55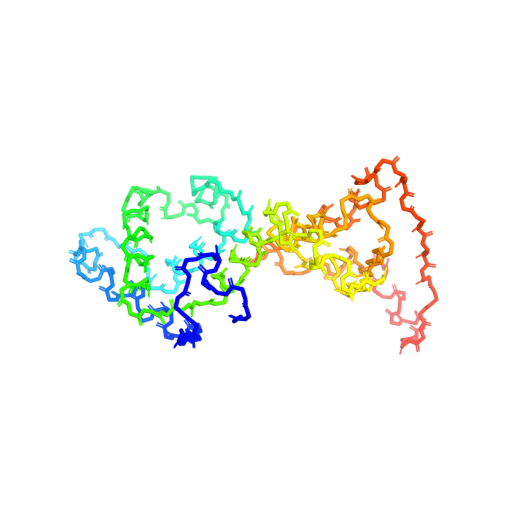6 1.00 98.31 86 TYR A N 1
ATOM 666 C CA . TYR A 1 86 ? -10.910 3.807 12.187 1.00 98.31 86 TYR A CA 1
ATOM 667 C C . TYR A 1 86 ? -11.373 2.731 11.195 1.00 98.31 86 TYR A C 1
ATOM 669 O O . TYR A 1 86 ? -12.257 2.995 10.383 1.00 98.31 86 TYR A O 1
ATOM 677 N N . VAL A 1 87 ? -10.839 1.509 11.302 1.00 97.44 87 VAL A N 1
ATOM 678 C CA . VAL A 1 87 ? -11.256 0.365 10.475 1.00 97.44 87 VAL A CA 1
ATOM 679 C C . VAL A 1 87 ? -12.714 -0.017 10.745 1.00 97.44 87 VAL A C 1
ATOM 681 O O . VAL A 1 87 ? -13.476 -0.166 9.793 1.00 97.44 87 VAL A O 1
ATOM 684 N N . GLU A 1 88 ? -13.129 -0.106 12.011 1.00 97.19 88 GLU A N 1
ATOM 685 C CA . GLU A 1 88 ? -14.531 -0.370 12.377 1.00 97.19 88 GLU A CA 1
ATOM 686 C C . GLU A 1 88 ? -15.482 0.673 11.781 1.00 97.19 88 GLU A C 1
ATOM 688 O O . GLU A 1 88 ? -16.527 0.329 11.229 1.00 97.19 88 GLU A O 1
ATOM 693 N N . THR A 1 89 ? -15.122 1.957 11.863 1.00 97.06 89 THR A N 1
ATOM 694 C CA . THR A 1 89 ? -15.945 3.042 11.323 1.00 97.06 89 THR A CA 1
ATOM 695 C C . THR A 1 89 ? -16.034 2.972 9.797 1.00 97.06 89 THR A C 1
ATOM 697 O O . THR A 1 89 ? -17.129 3.131 9.259 1.00 97.06 89 THR A O 1
ATOM 700 N N . LYS A 1 90 ? -14.925 2.684 9.096 1.00 97.12 90 LYS A N 1
ATOM 701 C CA . LYS A 1 90 ? -14.924 2.459 7.639 1.00 97.12 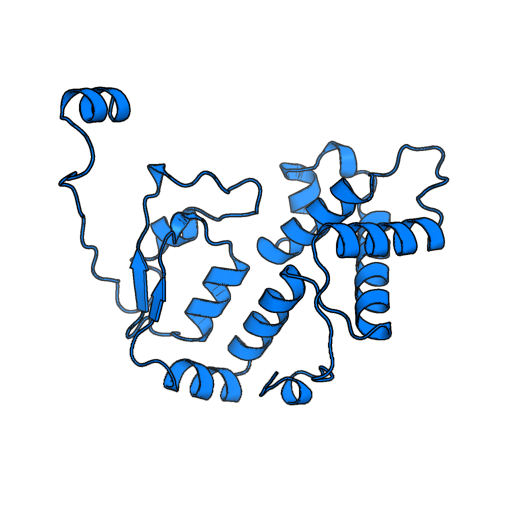90 LYS A CA 1
ATOM 702 C C . LYS A 1 90 ? -15.863 1.316 7.244 1.00 97.12 90 LYS A C 1
ATOM 704 O O . LYS A 1 90 ? -16.714 1.490 6.374 1.00 97.12 90 LYS A O 1
ATOM 709 N N . GLN A 1 91 ? -15.772 0.183 7.942 1.00 94.38 91 GLN A N 1
ATOM 710 C CA . GLN A 1 91 ? -16.631 -0.981 7.707 1.00 94.38 91 GLN A CA 1
ATOM 711 C C . GLN A 1 91 ? -18.110 -0.667 7.958 1.00 94.38 91 GLN A C 1
ATOM 713 O O . GLN A 1 91 ? -18.955 -0.983 7.125 1.00 94.38 91 GLN A O 1
ATOM 718 N N . ALA A 1 92 ? -18.431 0.006 9.067 1.00 95.19 92 ALA A N 1
ATOM 719 C CA . ALA A 1 92 ? -19.805 0.373 9.407 1.00 95.19 92 ALA A CA 1
ATOM 720 C C . ALA A 1 92 ? -20.446 1.335 8.390 1.00 95.19 92 ALA A C 1
ATOM 722 O O . ALA A 1 92 ? -21.663 1.321 8.218 1.00 95.19 92 ALA A O 1
ATOM 723 N N . GLN A 1 93 ? -19.641 2.168 7.725 1.00 96.06 93 GLN A N 1
ATOM 724 C CA . GLN A 1 93 ? -20.102 3.102 6.693 1.00 96.06 93 GLN A CA 1
ATOM 725 C C . GLN A 1 93 ? -20.039 2.520 5.273 1.00 96.06 93 GLN A C 1
ATOM 727 O O . GLN A 1 93 ? -20.456 3.192 4.333 1.00 96.06 93 GLN A O 1
ATOM 732 N N . ASN A 1 94 ? -19.549 1.286 5.112 1.00 95.50 94 ASN A N 1
ATOM 733 C CA . ASN A 1 94 ? -19.268 0.667 3.817 1.00 95.50 94 ASN A CA 1
ATOM 734 C C . ASN A 1 94 ? -18.374 1.546 2.918 1.00 95.50 94 ASN A C 1
ATOM 736 O O . ASN A 1 94 ? -18.673 1.808 1.751 1.00 95.50 94 ASN A O 1
ATOM 740 N N . VAL A 1 95 ? -17.277 2.038 3.492 1.00 97.19 95 VAL A N 1
ATOM 741 C CA . VAL A 1 95 ? -16.317 2.918 2.822 1.00 97.19 95 VAL A CA 1
ATOM 742 C C . VAL A 1 95 ? -14.939 2.280 2.819 1.00 97.19 95 VAL A C 1
ATOM 744 O O . VAL A 1 95 ? -14.501 1.739 3.833 1.00 97.19 95 VAL A O 1
ATOM 747 N N . LEU A 1 96 ? -14.238 2.412 1.695 1.00 97.62 96 LEU A N 1
ATOM 748 C CA . LEU A 1 96 ? -12.829 2.061 1.548 1.00 97.62 96 LEU A CA 1
ATOM 749 C C . LEU A 1 96 ? -11.978 3.314 1.321 1.00 97.62 96 LEU A C 1
ATOM 751 O O . LEU A 1 96 ? -12.433 4.273 0.704 1.00 97.62 96 LEU A O 1
ATOM 755 N N . ASP A 1 97 ? -10.726 3.297 1.760 1.00 97.50 97 ASP A N 1
ATOM 756 C CA . ASP A 1 97 ? -9.701 4.243 1.311 1.00 97.50 97 ASP A CA 1
ATOM 757 C C . ASP A 1 97 ? -8.732 3.583 0.307 1.00 97.50 97 ASP A C 1
ATOM 759 O O . ASP A 1 97 ? -8.871 2.413 -0.061 1.00 97.50 97 ASP A O 1
ATOM 763 N N . TYR A 1 98 ? -7.751 4.337 -0.192 1.00 96.56 98 TYR A N 1
ATOM 764 C CA . TYR A 1 98 ? -6.785 3.809 -1.163 1.00 96.56 98 TYR A CA 1
ATOM 765 C C . TYR A 1 98 ? -5.920 2.665 -0.615 1.00 96.56 98 TYR A C 1
ATOM 767 O O . TYR A 1 98 ? -5.507 1.802 -1.391 1.00 96.56 98 TYR A O 1
ATOM 775 N N . ASP A 1 99 ? -5.647 2.645 0.691 1.00 97.06 99 ASP A N 1
ATOM 776 C CA . ASP A 1 99 ? -4.854 1.584 1.308 1.00 97.06 99 ASP A CA 1
ATOM 777 C C . ASP A 1 99 ? -5.688 0.302 1.430 1.00 97.06 99 ASP A C 1
ATOM 779 O O . ASP A 1 99 ? -5.183 -0.792 1.171 1.00 97.06 99 ASP A O 1
ATOM 783 N N . ASP A 1 100 ? -6.986 0.431 1.722 1.00 96.75 100 ASP A N 1
ATOM 784 C CA . ASP A 1 100 ? -7.921 -0.695 1.716 1.00 96.75 100 ASP A CA 1
ATOM 785 C C . ASP A 1 100 ? -8.009 -1.353 0.341 1.00 96.75 100 ASP A C 1
ATOM 787 O O . ASP A 1 100 ? -8.025 -2.578 0.250 1.00 96.75 100 ASP A O 1
ATOM 791 N N . LEU A 1 101 ? -8.035 -0.566 -0.741 1.00 95.81 101 LEU A N 1
ATOM 792 C CA . LEU A 1 101 ? -8.062 -1.130 -2.093 1.00 95.81 101 LEU A CA 1
ATOM 793 C C . LEU A 1 101 ? -6.877 -2.072 -2.326 1.00 95.81 101 LEU A C 1
ATOM 795 O O . LEU A 1 101 ? -7.066 -3.151 -2.886 1.00 95.81 101 LEU A O 1
ATOM 799 N N . LEU A 1 102 ? -5.680 -1.702 -1.861 1.00 96.19 102 LEU A N 1
ATOM 800 C CA . LEU A 1 102 ? -4.503 -2.565 -1.936 1.00 96.19 102 LEU A CA 1
ATOM 801 C C . LEU A 1 102 ? -4.614 -3.765 -0.989 1.00 96.19 102 LEU A C 1
ATOM 803 O O . LEU A 1 102 ? -4.301 -4.879 -1.398 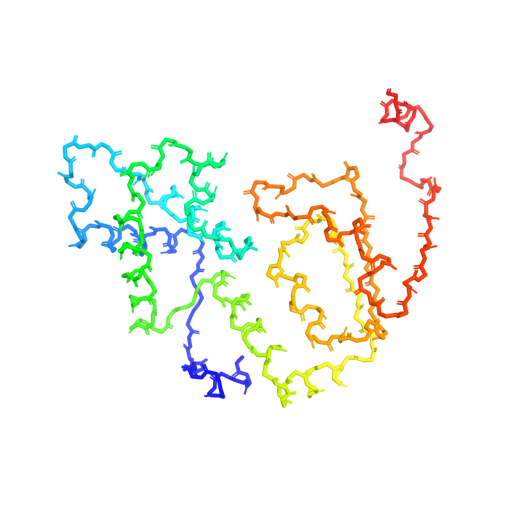1.00 96.19 102 LEU A O 1
ATOM 807 N N . LEU A 1 103 ? -5.084 -3.571 0.245 1.00 95.69 103 LEU A N 1
ATOM 808 C CA . LEU A 1 103 ? -5.259 -4.659 1.213 1.00 95.69 103 LEU A CA 1
ATOM 809 C C . LEU A 1 103 ? -6.228 -5.732 0.712 1.00 95.69 103 LEU A C 1
ATOM 811 O O . LEU A 1 103 ? -5.901 -6.916 0.755 1.00 95.69 103 LEU A O 1
ATOM 815 N N . TYR A 1 104 ? -7.387 -5.336 0.188 1.00 95.12 104 TYR A N 1
ATOM 816 C CA . TYR A 1 104 ? -8.356 -6.276 -0.371 1.00 95.12 104 TYR A CA 1
ATOM 817 C C . TYR A 1 104 ? -7.839 -6.938 -1.647 1.00 95.12 104 TYR A C 1
ATOM 819 O O . TYR A 1 104 ? -8.132 -8.108 -1.890 1.00 95.12 104 TYR A O 1
ATOM 827 N N . TRP A 1 105 ? -7.029 -6.238 -2.448 1.00 94.06 105 TRP A N 1
ATOM 828 C CA . TRP A 1 105 ? -6.374 -6.863 -3.598 1.00 94.06 105 TRP A CA 1
ATOM 829 C C . TRP A 1 105 ? -5.338 -7.906 -3.170 1.00 94.06 105 TRP A C 1
ATOM 831 O O . TRP A 1 105 ? -5.315 -9.001 -3.726 1.00 94.06 105 TRP A O 1
ATOM 841 N N . ALA A 1 106 ? -4.552 -7.619 -2.131 1.00 94.50 106 ALA A N 1
ATOM 842 C CA . ALA A 1 106 ? -3.629 -8.580 -1.536 1.00 94.50 106 ALA A CA 1
ATOM 843 C C . ALA A 1 106 ? -4.360 -9.783 -0.931 1.00 94.50 106 ALA A C 1
ATOM 845 O O . ALA A 1 106 ? -3.924 -10.913 -1.123 1.00 94.50 106 ALA A O 1
ATOM 846 N N . GLN A 1 107 ? -5.493 -9.561 -0.259 1.00 93.00 107 GLN A N 1
ATOM 847 C CA . GLN A 1 107 ? -6.335 -10.638 0.260 1.00 93.00 107 GLN A CA 1
ATOM 848 C C . GLN A 1 107 ? -6.849 -11.538 -0.871 1.00 93.00 107 GLN A C 1
ATOM 850 O O . GLN A 1 107 ? -6.712 -12.754 -0.784 1.00 93.00 107 GLN A O 1
ATOM 855 N N . MET A 1 108 ? -7.383 -10.956 -1.950 1.00 92.88 108 MET A N 1
ATOM 856 C CA . MET A 1 108 ? -7.834 -11.718 -3.122 1.00 92.88 108 MET A CA 1
ATOM 857 C C . MET A 1 108 ? -6.698 -12.499 -3.780 1.00 92.88 108 MET A C 1
ATOM 859 O O . MET A 1 108 ? -6.877 -13.658 -4.135 1.00 92.88 108 MET A O 1
ATOM 863 N N . ALA A 1 109 ? -5.529 -11.878 -3.944 1.00 92.00 109 ALA A N 1
ATOM 864 C CA . ALA A 1 109 ? -4.370 -12.537 -4.533 1.00 92.00 109 ALA A CA 1
ATOM 865 C C . ALA A 1 109 ? -3.788 -13.628 -3.611 1.00 92.00 109 ALA A C 1
ATOM 867 O O . ALA A 1 109 ? -3.158 -14.564 -4.092 1.00 92.00 109 ALA A O 1
ATOM 868 N N . GLY A 1 110 ? -4.010 -13.535 -2.297 1.00 90.31 110 GLY A N 1
ATOM 869 C CA . GLY A 1 110 ? -3.620 -14.554 -1.322 1.00 90.31 110 GLY A CA 1
ATOM 870 C C . GLY A 1 110 ? -4.545 -15.774 -1.273 1.00 90.31 110 GLY A C 1
ATOM 871 O O . GLY A 1 110 ? -4.118 -16.823 -0.795 1.00 90.31 110 GLY A O 1
ATOM 872 N N . GLU A 1 111 ? -5.780 -15.665 -1.769 1.00 91.31 111 GLU A N 1
ATOM 873 C CA . GLU A 1 111 ? -6.735 -16.776 -1.824 1.00 91.31 111 GLU A CA 1
ATOM 874 C C . GLU A 1 111 ? -6.456 -17.653 -3.061 1.00 91.31 111 GLU A C 1
ATOM 876 O O . GLU A 1 111 ? -6.610 -17.164 -4.183 1.00 91.31 111 GLU A O 1
ATOM 881 N N . PRO A 1 112 ? -6.060 -18.935 -2.919 1.00 89.12 112 PRO A N 1
ATOM 882 C CA . PRO A 1 112 ? -5.551 -19.732 -4.038 1.00 89.12 112 PRO A CA 1
ATOM 883 C C . PRO A 1 112 ? -6.498 -19.847 -5.238 1.00 89.12 112 PRO A C 1
ATOM 885 O O . PRO A 1 112 ? -6.048 -19.757 -6.381 1.00 89.12 112 PRO A O 1
ATOM 888 N N . GLU A 1 113 ? -7.801 -20.020 -4.998 1.00 88.44 113 GLU A N 1
ATOM 889 C CA . GLU A 1 113 ? -8.791 -20.151 -6.076 1.00 88.44 113 GLU A CA 1
ATOM 890 C C . GLU A 1 113 ? -8.965 -18.839 -6.854 1.00 88.44 113 GLU A C 1
ATOM 892 O O . GLU A 1 113 ? -8.975 -18.833 -8.089 1.00 88.44 113 GLU A O 1
ATOM 897 N N . ILE A 1 114 ? -9.042 -17.713 -6.136 1.00 90.81 114 ILE A N 1
ATOM 898 C CA . ILE A 1 114 ? -9.174 -16.383 -6.737 1.00 90.81 114 ILE A CA 1
ATOM 899 C C . ILE A 1 114 ? -7.878 -16.013 -7.456 1.00 90.81 114 ILE A C 1
ATOM 901 O O . ILE A 1 114 ? -7.920 -15.545 -8.591 1.00 90.81 114 ILE A O 1
ATOM 905 N N . SER A 1 115 ? -6.729 -16.264 -6.833 1.00 91.00 115 SER A N 1
ATOM 906 C CA . SER A 1 115 ? -5.413 -15.949 -7.377 1.00 91.00 115 SER A CA 1
ATOM 907 C C . SER A 1 115 ? -5.112 -16.704 -8.666 1.00 91.00 115 SER A C 1
ATOM 909 O O . SER A 1 115 ? -4.722 -16.083 -9.653 1.00 91.00 115 SER A O 1
ATOM 911 N N . ALA A 1 116 ? -5.379 -18.014 -8.720 1.00 90.00 116 ALA A N 1
ATOM 912 C CA . ALA A 1 116 ? -5.199 -18.803 -9.939 1.00 90.00 116 ALA A CA 1
ATOM 913 C C . ALA A 1 116 ? -6.072 -18.277 -11.088 1.00 90.00 116 ALA A C 1
ATOM 915 O O . ALA A 1 116 ? -5.618 -18.164 -12.229 1.00 90.00 116 ALA A O 1
ATOM 916 N N . HIS A 1 117 ? -7.315 -17.899 -10.785 1.00 91.25 117 HIS A N 1
ATOM 917 C CA . HIS A 1 117 ? -8.213 -17.327 -11.778 1.00 91.25 117 HIS A CA 1
ATOM 918 C C . HIS A 1 117 ? -7.790 -15.912 -12.207 1.00 91.25 117 HIS A C 1
ATOM 920 O O . HIS A 1 117 ? -7.780 -15.621 -13.400 1.00 91.25 117 HIS A O 1
ATOM 926 N N . LEU A 1 118 ? -7.403 -15.035 -11.274 1.00 90.62 118 LEU A N 1
ATOM 927 C CA . LEU A 1 118 ? -6.933 -13.678 -11.568 1.00 90.62 118 LEU A CA 1
ATOM 928 C C . LEU A 1 118 ? -5.608 -13.686 -12.335 1.00 90.62 118 LEU A C 1
ATOM 930 O O . LEU A 1 118 ? -5.498 -13.015 -13.357 1.00 90.62 118 LEU A O 1
ATOM 934 N N . GLY A 1 119 ? -4.622 -14.455 -11.879 1.00 91.06 119 GLY A N 1
ATOM 935 C CA . GLY A 1 119 ? -3.323 -14.604 -12.532 1.00 91.06 119 GLY A CA 1
ATOM 936 C C . GLY A 1 119 ? -3.437 -15.230 -13.922 1.00 91.06 119 GLY A C 1
ATOM 937 O O . GLY A 1 119 ? -2.718 -14.825 -14.835 1.00 91.06 119 GLY A O 1
ATOM 938 N N . GLY A 1 120 ? -4.391 -16.150 -14.112 1.00 92.50 120 GLY A N 1
ATOM 939 C CA . GLY A 1 120 ? -4.710 -16.758 -15.406 1.00 92.50 120 GLY A CA 1
ATOM 940 C C . GLY A 1 120 ? -5.415 -15.828 -16.401 1.00 92.50 120 GLY A C 1
ATOM 941 O O . GLY A 1 120 ? -5.472 -16.148 -17.583 1.00 92.50 120 GLY A O 1
ATOM 942 N N . ARG A 1 121 ? -5.932 -14.667 -15.969 1.00 92.88 121 ARG A N 1
ATOM 943 C CA . ARG A 1 121 ? -6.496 -13.654 -16.887 1.00 92.88 121 ARG A CA 1
ATOM 944 C C . ARG A 1 121 ? -5.432 -12.874 -17.650 1.00 92.88 121 ARG A C 1
ATOM 946 O O . ARG A 1 121 ? -5.762 -12.231 -18.644 1.00 92.88 121 ARG A O 1
ATOM 953 N N . PHE A 1 122 ? -4.193 -12.882 -17.169 1.00 94.06 122 PHE A N 1
ATOM 954 C CA . PHE A 1 122 ? -3.109 -12.091 -17.731 1.00 94.06 122 PHE A CA 1
ATOM 955 C C . PHE A 1 122 ? -1.973 -13.017 -18.136 1.00 94.06 122 PHE A C 1
ATOM 957 O O . PHE A 1 122 ? -1.218 -13.468 -17.280 1.00 94.06 122 PHE A O 1
ATOM 964 N N . ASP A 1 123 ? -1.798 -13.272 -19.431 1.00 94.69 123 ASP A N 1
ATOM 965 C CA . ASP A 1 123 ? -0.631 -14.025 -19.910 1.00 94.69 123 ASP A CA 1
ATOM 966 C C . ASP A 1 123 ? 0.673 -13.298 -19.539 1.00 94.69 123 ASP A C 1
ATOM 968 O O . ASP A 1 123 ? 1.636 -13.917 -19.088 1.00 94.69 123 ASP A O 1
ATOM 972 N N . HIS A 1 124 ? 0.651 -11.962 -19.626 1.00 96.81 124 HIS A N 1
ATOM 973 C CA . HIS A 1 124 ? 1.770 -11.085 -19.299 1.00 96.81 124 HIS A CA 1
ATOM 974 C C . HIS A 1 124 ? 1.343 -9.926 -18.394 1.00 96.81 124 HIS A C 1
ATOM 976 O O . HIS A 1 124 ? 0.284 -9.328 -18.589 1.00 96.81 124 HIS A O 1
ATOM 982 N N . VAL A 1 125 ? 2.194 -9.587 -17.426 1.00 96.50 125 VAL A N 1
ATOM 983 C CA . VAL A 1 125 ? 2.034 -8.452 -16.511 1.00 96.50 125 VAL A CA 1
ATOM 984 C C . VAL A 1 125 ? 3.280 -7.584 -16.617 1.00 96.50 125 VAL A C 1
ATOM 986 O O . VAL A 1 125 ? 4.386 -8.058 -16.368 1.00 96.50 125 VAL A O 1
ATOM 989 N N . LEU A 1 126 ? 3.096 -6.319 -16.992 1.00 97.38 126 LEU A N 1
ATOM 990 C CA . LEU A 1 126 ? 4.167 -5.332 -17.083 1.00 97.38 126 LEU A CA 1
ATOM 991 C C . LEU A 1 126 ? 3.969 -4.289 -15.987 1.00 97.38 126 LEU A C 1
ATOM 993 O O . LEU A 1 126 ? 2.892 -3.699 -15.890 1.00 97.38 126 LEU A O 1
ATOM 997 N N . VAL A 1 127 ? 5.001 -4.067 -15.179 1.00 97.56 127 VAL A N 1
ATOM 998 C CA . VAL A 1 127 ? 4.979 -3.094 -14.084 1.00 97.56 127 VAL A CA 1
ATOM 999 C C . VAL A 1 127 ? 6.073 -2.068 -14.316 1.00 97.56 127 VAL A C 1
ATOM 1001 O O . VAL A 1 127 ? 7.249 -2.416 -14.345 1.00 97.56 127 VAL A O 1
ATOM 1004 N N . ASP A 1 128 ? 5.668 -0.818 -14.497 1.00 96.69 128 ASP A N 1
ATOM 1005 C CA . ASP A 1 128 ? 6.574 0.324 -14.611 1.00 96.69 128 ASP A CA 1
ATOM 1006 C C . ASP A 1 128 ? 6.857 0.932 -13.228 1.00 96.69 128 ASP A C 1
ATOM 1008 O O . ASP A 1 128 ? 6.093 0.702 -12.285 1.00 96.69 128 ASP A O 1
ATOM 1012 N N . GLU A 1 129 ? 7.935 1.707 -13.112 1.00 95.88 129 GLU A N 1
ATOM 1013 C CA . GLU A 1 129 ? 8.375 2.375 -11.874 1.00 95.88 129 GLU A CA 1
ATOM 1014 C C . GLU A 1 129 ? 8.470 1.427 -10.657 1.00 95.88 129 GLU A C 1
ATOM 1016 O O . GLU A 1 129 ? 8.075 1.749 -9.530 1.00 95.88 129 GLU A O 1
ATOM 1021 N N . TYR A 1 130 ? 8.980 0.209 -10.872 1.00 96.06 130 TYR A N 1
ATOM 1022 C CA . TYR A 1 130 ? 8.964 -0.854 -9.865 1.00 96.06 130 TYR A CA 1
ATOM 1023 C C . TYR A 1 130 ? 9.783 -0.523 -8.608 1.00 96.06 130 TYR A C 1
ATOM 1025 O O . TYR A 1 130 ? 9.474 -1.025 -7.523 1.00 96.06 130 TYR A O 1
ATOM 1033 N N . GLN A 1 131 ? 10.779 0.362 -8.720 1.00 93.94 131 GLN A N 1
ATOM 1034 C CA . GLN A 1 131 ? 11.558 0.861 -7.585 1.00 93.94 131 GLN A CA 1
ATOM 1035 C C . GLN A 1 131 ? 10.702 1.590 -6.537 1.00 93.94 131 GLN A C 1
ATOM 1037 O O . GLN A 1 131 ? 11.070 1.628 -5.365 1.00 93.94 131 GLN A O 1
ATOM 1042 N N . ASP A 1 132 ? 9.558 2.149 -6.946 1.00 94.12 132 ASP A N 1
ATOM 1043 C CA . ASP A 1 132 ? 8.672 2.923 -6.076 1.00 94.12 132 ASP A CA 1
ATOM 1044 C C . ASP A 1 132 ? 7.530 2.087 -5.483 1.00 94.12 132 ASP A C 1
ATOM 1046 O O . ASP A 1 132 ? 6.687 2.599 -4.736 1.00 94.12 132 ASP A O 1
ATOM 1050 N N . THR A 1 133 ? 7.506 0.783 -5.772 1.00 95.50 133 THR A N 1
ATOM 1051 C CA . THR A 1 133 ? 6.529 -0.132 -5.181 1.00 95.50 133 THR A CA 1
ATOM 1052 C C . THR A 1 133 ? 6.805 -0.360 -3.701 1.00 95.50 133 THR A C 1
ATOM 1054 O O . THR A 1 133 ? 7.948 -0.451 -3.249 1.00 95.50 133 THR A O 1
ATOM 1057 N N . ASN A 1 134 ? 5.738 -0.480 -2.917 1.00 95.88 134 ASN A N 1
ATOM 1058 C CA . ASN A 1 134 ? 5.835 -0.909 -1.526 1.00 95.88 134 ASN A CA 1
ATOM 1059 C C . ASN A 1 134 ? 5.711 -2.438 -1.397 1.00 95.88 134 ASN A C 1
ATOM 1061 O O . ASN A 1 134 ? 5.418 -3.151 -2.361 1.00 95.88 134 ASN A O 1
ATOM 1065 N N . ARG A 1 135 ? 5.937 -2.964 -0.190 1.00 95.81 135 ARG A N 1
ATOM 1066 C CA . ARG A 1 135 ? 5.886 -4.414 0.066 1.00 95.81 135 ARG A CA 1
ATOM 1067 C C . ARG A 1 135 ? 4.512 -5.018 -0.219 1.00 95.81 135 ARG A C 1
ATOM 1069 O O . ARG A 1 135 ? 4.439 -6.107 -0.782 1.00 95.81 135 ARG A O 1
ATOM 1076 N N . LEU A 1 136 ? 3.434 -4.306 0.114 1.00 96.81 136 LEU A N 1
ATOM 1077 C CA . LEU A 1 136 ? 2.066 -4.747 -0.164 1.00 96.81 136 LEU A CA 1
ATOM 1078 C C . LEU A 1 136 ? 1.842 -4.945 -1.675 1.00 96.81 136 LEU A C 1
ATOM 1080 O O . LEU A 1 136 ? 1.401 -6.016 -2.089 1.00 96.81 136 LEU A O 1
ATOM 1084 N N . GLN A 1 137 ? 2.231 -3.976 -2.504 1.00 96.94 137 GLN A N 1
ATOM 1085 C CA . GLN A 1 137 ? 2.151 -4.065 -3.969 1.00 96.94 137 GLN A CA 1
ATOM 1086 C C . GLN A 1 137 ? 3.019 -5.192 -4.555 1.00 96.94 137 GLN A C 1
ATOM 1088 O O . GLN A 1 137 ? 2.568 -5.911 -5.444 1.00 96.94 137 GLN A O 1
ATOM 1093 N N . ALA A 1 138 ? 4.236 -5.396 -4.046 1.00 96.00 138 ALA A N 1
ATOM 1094 C CA . ALA A 1 138 ? 5.087 -6.501 -4.495 1.00 96.00 138 ALA A CA 1
ATOM 1095 C C . ALA A 1 138 ? 4.510 -7.879 -4.109 1.00 96.00 138 ALA A C 1
ATOM 1097 O O . ALA A 1 138 ? 4.551 -8.820 -4.909 1.00 96.00 138 ALA A O 1
ATOM 1098 N N . SER A 1 139 ? 3.920 -8.003 -2.911 1.00 95.50 139 SER A N 1
ATOM 1099 C CA . SER A 1 139 ? 3.296 -9.253 -2.444 1.00 95.50 139 SER A CA 1
ATOM 1100 C C . SER A 1 139 ? 2.141 -9.692 -3.340 1.00 95.50 139 SER A C 1
ATOM 1102 O O . SER A 1 139 ? 2.031 -10.860 -3.699 1.00 95.50 139 SER A O 1
ATOM 1104 N N . ILE A 1 140 ? 1.340 -8.727 -3.776 1.00 96.00 140 ILE A N 1
ATOM 1105 C CA . ILE A 1 140 ? 0.248 -8.900 -4.722 1.00 96.00 140 ILE A CA 1
ATOM 1106 C C . ILE A 1 140 ? 0.748 -9.506 -6.043 1.00 96.00 140 ILE A C 1
ATOM 1108 O O . ILE A 1 140 ? 0.184 -10.479 -6.538 1.00 96.00 140 ILE A O 1
ATOM 1112 N N . LEU A 1 141 ? 1.813 -8.936 -6.620 1.00 95.31 141 LEU A N 1
ATOM 1113 C CA . LEU A 1 141 ? 2.349 -9.383 -7.909 1.00 95.31 141 LEU A CA 1
ATOM 1114 C C . LEU A 1 141 ? 2.926 -10.791 -7.800 1.00 95.31 141 LEU A C 1
ATOM 1116 O O . LEU A 1 141 ? 2.681 -11.630 -8.663 1.00 95.31 141 LEU A O 1
ATOM 1120 N N . THR A 1 142 ? 3.629 -11.057 -6.698 1.00 93.88 142 THR A N 1
ATOM 1121 C CA . THR A 1 142 ? 4.165 -12.384 -6.379 1.00 93.88 142 THR A CA 1
ATOM 1122 C C . THR A 1 142 ? 3.046 -13.406 -6.242 1.00 93.88 142 THR A C 1
ATOM 1124 O O . THR A 1 142 ? 3.174 -14.525 -6.717 1.00 93.88 142 THR A O 1
ATOM 1127 N N . ALA A 1 143 ? 1.929 -13.032 -5.624 1.00 94.00 143 ALA A N 1
ATOM 1128 C CA . ALA A 1 143 ? 0.806 -13.934 -5.449 1.00 94.00 143 ALA A CA 1
ATOM 1129 C C . ALA A 1 143 ? 0.090 -14.236 -6.779 1.00 94.00 143 ALA A C 1
ATOM 1131 O O . ALA A 1 143 ? -0.285 -15.380 -7.013 1.00 94.00 143 ALA A O 1
ATOM 1132 N N . LEU A 1 144 ? -0.025 -13.252 -7.681 1.00 93.44 144 LEU A N 1
ATOM 1133 C CA . LEU A 1 144 ? -0.607 -13.442 -9.018 1.00 93.44 144 LEU A CA 1
ATOM 1134 C C . LEU A 1 144 ? 0.298 -14.220 -9.978 1.00 93.44 144 LEU A C 1
ATOM 1136 O O . LEU A 1 144 ? -0.203 -14.933 -10.848 1.00 93.44 144 LEU A O 1
ATOM 1140 N N . LYS A 1 145 ? 1.618 -14.056 -9.850 1.00 94.56 145 LYS A N 1
ATOM 1141 C CA . LYS A 1 145 ? 2.649 -14.700 -10.675 1.00 94.56 145 LYS A CA 1
ATOM 1142 C C . LYS A 1 145 ? 3.663 -15.421 -9.776 1.00 94.56 145 LYS A C 1
ATOM 1144 O O . LYS A 1 145 ? 4.809 -14.982 -9.680 1.00 94.56 145 LYS A O 1
ATOM 1149 N N . PRO A 1 146 ? 3.267 -16.525 -9.113 1.00 93.38 146 PRO A N 1
ATOM 1150 C CA . PRO A 1 146 ? 4.076 -17.175 -8.075 1.00 93.38 146 PRO A CA 1
ATOM 1151 C C . PRO A 1 146 ? 5.391 -17.778 -8.580 1.00 93.38 146 PRO A C 1
ATOM 1153 O O . PRO A 1 146 ? 6.329 -17.939 -7.803 1.00 93.38 146 PRO A O 1
ATOM 1156 N N . ASP A 1 147 ? 5.483 -18.092 -9.871 1.00 93.19 147 ASP A N 1
ATOM 1157 C CA . ASP A 1 147 ? 6.698 -18.575 -10.531 1.00 93.19 147 ASP A CA 1
ATOM 1158 C C . ASP A 1 147 ? 7.427 -17.486 -11.341 1.00 93.19 147 ASP A C 1
ATOM 1160 O O . ASP A 1 147 ? 8.452 -17.770 -11.958 1.00 93.19 147 ASP A O 1
ATOM 1164 N N . GLY A 1 148 ? 6.911 -16.251 -11.343 1.00 94.50 148 GLY A N 1
ATOM 1165 C CA . GLY A 1 148 ? 7.423 -15.133 -12.136 1.00 94.50 148 GLY A CA 1
ATOM 1166 C C . GLY A 1 148 ? 7.101 -15.214 -13.635 1.00 94.50 148 GLY A C 1
ATOM 1167 O O . GLY A 1 148 ? 7.480 -14.317 -14.388 1.00 94.50 148 GLY A O 1
ATOM 1168 N N . SER A 1 149 ? 6.388 -16.247 -14.098 1.00 93.81 149 SER A N 1
ATOM 1169 C CA . SER A 1 149 ? 6.113 -16.452 -15.521 1.00 93.81 149 SER A CA 1
ATOM 1170 C C . SER A 1 149 ? 5.241 -15.334 -16.099 1.00 93.81 149 SER A C 1
ATOM 1172 O O . SER A 1 149 ? 4.143 -15.043 -15.619 1.00 93.81 149 SER A O 1
ATOM 1174 N N . GLY A 1 150 ? 5.743 -14.686 -17.152 1.00 94.56 150 GLY A N 1
ATOM 1175 C CA . GLY A 1 150 ? 5.065 -13.567 -17.806 1.00 94.56 150 GLY A CA 1
ATOM 1176 C C . GLY A 1 150 ? 5.088 -12.255 -17.014 1.00 94.56 150 GLY A C 1
ATOM 1177 O O . GLY A 1 150 ? 4.449 -11.301 -17.451 1.00 94.56 150 GLY A O 1
ATOM 1178 N N . LEU A 1 151 ? 5.804 -12.173 -15.887 1.00 96.94 151 LEU A N 1
ATOM 1179 C CA . LEU A 1 151 ? 6.003 -10.925 -15.150 1.00 96.94 151 LEU A CA 1
ATOM 1180 C C . LEU A 1 151 ? 7.245 -10.191 -15.669 1.00 96.94 151 LEU A C 1
ATOM 1182 O O . LEU A 1 151 ? 8.341 -10.744 -15.721 1.00 96.94 151 LEU A O 1
ATOM 1186 N N . THR A 1 152 ? 7.085 -8.922 -16.024 1.00 97.56 152 THR A N 1
ATOM 1187 C CA . THR A 1 152 ? 8.182 -8.024 -16.388 1.00 97.56 152 THR A CA 1
ATOM 1188 C C . THR A 1 152 ? 8.062 -6.751 -15.570 1.00 97.56 152 THR A C 1
ATOM 1190 O O . THR A 1 152 ? 7.012 -6.111 -15.559 1.00 97.56 152 THR A O 1
ATOM 1193 N N . VAL A 1 153 ? 9.142 -6.382 -14.890 1.00 97.25 153 VAL A N 1
ATOM 1194 C CA . VAL A 1 153 ? 9.221 -5.141 -14.121 1.00 97.25 153 VAL A CA 1
ATOM 1195 C C . VAL A 1 153 ? 10.263 -4.224 -14.743 1.00 97.25 153 VAL A C 1
ATOM 1197 O O . VAL A 1 153 ? 11.291 -4.686 -15.237 1.00 97.25 153 VAL A O 1
ATOM 1200 N N . VAL A 1 154 ? 9.983 -2.928 -14.737 1.00 97.25 154 VAL A N 1
ATOM 1201 C CA . VAL A 1 154 ? 10.862 -1.871 -15.232 1.00 97.25 154 VAL A CA 1
ATOM 1202 C C . VAL A 1 154 ? 11.033 -0.855 -14.115 1.00 97.25 154 VAL A C 1
ATOM 1204 O O . VAL A 1 154 ? 10.079 -0.544 -13.404 1.00 97.25 154 VAL A O 1
ATOM 1207 N N . GLY A 1 155 ? 12.250 -0.360 -13.934 1.00 94.62 155 GLY A N 1
ATOM 1208 C CA . GLY A 1 155 ? 12.536 0.680 -12.960 1.00 94.62 155 GLY A CA 1
ATOM 1209 C C . GLY A 1 155 ? 14.010 1.055 -12.922 1.00 94.62 155 GLY A C 1
ATOM 1210 O O . GLY A 1 155 ? 14.838 0.429 -13.584 1.00 94.62 155 GLY A O 1
ATOM 1211 N N . ASP A 1 156 ? 14.314 2.085 -12.143 1.00 92.12 156 ASP A N 1
ATOM 1212 C CA . ASP A 1 156 ? 15.654 2.647 -11.961 1.00 92.12 156 ASP A CA 1
ATOM 1213 C C . ASP A 1 156 ? 15.880 2.902 -10.465 1.00 92.12 156 ASP A C 1
ATOM 1215 O O . ASP A 1 156 ? 15.199 3.727 -9.853 1.00 92.12 156 ASP A O 1
ATOM 1219 N N . ASP A 1 157 ? 16.819 2.184 -9.848 1.00 84.75 157 ASP A N 1
ATOM 1220 C CA . ASP A 1 157 ? 17.086 2.278 -8.412 1.00 84.75 157 ASP A CA 1
ATOM 1221 C C . ASP A 1 157 ? 17.623 3.657 -8.000 1.00 84.75 157 ASP A C 1
ATOM 1223 O O . ASP A 1 157 ? 17.323 4.124 -6.896 1.00 84.75 157 ASP A O 1
ATOM 1227 N N . ALA A 1 158 ? 18.311 4.368 -8.902 1.00 83.69 158 ALA A N 1
ATOM 1228 C CA . ALA A 1 158 ? 18.755 5.741 -8.669 1.00 83.69 158 ALA A CA 1
ATOM 1229 C C . ALA A 1 158 ? 17.587 6.747 -8.622 1.00 83.69 158 ALA A C 1
ATOM 1231 O O . ALA A 1 158 ? 17.752 7.862 -8.121 1.00 83.69 158 ALA A O 1
ATOM 1232 N N . GLN A 1 159 ? 16.399 6.358 -9.099 1.00 82.75 159 GLN A N 1
ATOM 1233 C CA . GLN A 1 159 ? 15.182 7.179 -9.101 1.00 82.75 159 GLN A CA 1
ATOM 1234 C C . GLN A 1 159 ? 14.195 6.821 -7.981 1.00 82.75 159 GLN A C 1
ATOM 1236 O O . GLN A 1 159 ? 13.116 7.407 -7.911 1.00 82.75 159 GLN A O 1
ATOM 1241 N N . SER A 1 160 ? 14.563 5.927 -7.056 1.00 82.75 160 SER A N 1
ATOM 1242 C CA . SER A 1 160 ? 13.730 5.566 -5.902 1.00 82.75 160 SER A CA 1
ATOM 1243 C C . SER A 1 160 ? 13.598 6.728 -4.900 1.00 82.75 160 SER A C 1
ATOM 1245 O O . SER A 1 160 ? 14.315 6.801 -3.895 1.00 82.75 160 SER A O 1
ATOM 1247 N N . ILE A 1 161 ? 12.640 7.629 -5.129 1.00 81.62 161 ILE A N 1
ATOM 1248 C CA . ILE A 1 161 ? 12.408 8.826 -4.300 1.00 81.62 161 ILE A CA 1
ATOM 1249 C C . ILE A 1 161 ? 11.164 8.728 -3.405 1.00 81.62 161 ILE A C 1
ATOM 1251 O O . ILE A 1 161 ? 10.962 9.584 -2.538 1.00 81.62 161 ILE A O 1
ATOM 1255 N N . TYR A 1 162 ? 10.341 7.681 -3.541 1.00 80.81 162 TYR A N 1
ATOM 1256 C CA . TYR A 1 162 ? 9.081 7.537 -2.795 1.00 80.81 162 TYR A CA 1
ATOM 1257 C C . TYR A 1 162 ? 9.188 6.755 -1.472 1.00 80.81 162 TYR A C 1
ATOM 1259 O O . TYR A 1 162 ? 8.181 6.298 -0.923 1.00 80.81 162 TYR A O 1
ATOM 1267 N N . SER A 1 163 ? 10.376 6.666 -0.865 1.00 78.88 163 SER A N 1
ATOM 1268 C CA . SER A 1 163 ? 10.585 5.986 0.433 1.00 78.88 163 SER A CA 1
ATOM 1269 C C . SER A 1 163 ? 9.711 6.545 1.574 1.00 78.88 163 SER A C 1
ATOM 1271 O O . SER A 1 163 ? 9.335 5.834 2.517 1.00 78.88 163 SER A O 1
ATOM 1273 N N . PHE A 1 164 ? 9.292 7.812 1.482 1.00 78.50 164 PHE A N 1
ATOM 1274 C CA . PHE A 1 164 ? 8.339 8.433 2.409 1.00 78.50 164 PHE A CA 1
ATOM 1275 C C . PHE A 1 164 ? 6.927 7.814 2.337 1.00 78.50 164 PHE A C 1
ATOM 1277 O O . PHE A 1 164 ? 6.202 7.853 3.332 1.00 78.50 164 PHE A O 1
ATOM 1284 N N . ARG A 1 165 ? 6.566 7.162 1.222 1.00 80.62 165 ARG A N 1
ATOM 1285 C CA . ARG A 1 165 ? 5.332 6.373 1.026 1.00 80.62 165 ARG A CA 1
ATOM 1286 C C . ARG A 1 165 ? 5.522 4.866 1.232 1.00 80.62 165 ARG A C 1
ATOM 1288 O O . ARG A 1 165 ? 4.677 4.090 0.807 1.00 80.62 165 ARG A O 1
ATOM 1295 N N . ALA A 1 166 ? 6.603 4.465 1.901 1.00 89.50 166 ALA A N 1
ATOM 1296 C CA . ALA A 1 166 ? 6.972 3.065 2.112 1.00 89.50 166 ALA A CA 1
ATOM 1297 C C . ALA A 1 166 ? 7.385 2.301 0.843 1.00 89.50 166 ALA A C 1
ATOM 1299 O O . ALA A 1 166 ? 7.316 1.073 0.848 1.00 89.50 166 ALA A O 1
ATOM 1300 N N . ALA A 1 167 ? 7.839 2.999 -0.207 1.00 88.81 167 ALA A N 1
ATOM 1301 C CA . ALA A 1 167 ? 8.546 2.338 -1.299 1.00 88.81 167 ALA A CA 1
ATOM 1302 C C . ALA A 1 167 ? 9.736 1.535 -0.746 1.00 88.81 167 ALA A C 1
ATOM 1304 O O . ALA A 1 167 ? 10.464 2.017 0.131 1.00 88.81 167 ALA A O 1
ATOM 1305 N N . GLU A 1 168 ? 9.896 0.313 -1.241 1.00 92.12 168 GLU A N 1
ATOM 1306 C CA . GLU A 1 168 ? 10.942 -0.624 -0.846 1.00 92.12 168 GLU A CA 1
ATOM 1307 C C . GLU A 1 168 ? 11.840 -0.866 -2.057 1.00 92.12 168 GLU A C 1
ATOM 1309 O O . GLU A 1 168 ? 11.561 -1.725 -2.887 1.00 92.12 168 GLU A O 1
ATOM 1314 N N . VAL A 1 169 ? 12.947 -0.121 -2.145 1.00 91.12 169 VAL A N 1
ATOM 1315 C CA . VAL A 1 169 ? 13.919 -0.250 -3.248 1.00 91.12 169 VAL A CA 1
ATOM 1316 C C . VAL A 1 169 ? 14.464 -1.676 -3.369 1.00 91.12 169 VAL A C 1
ATOM 1318 O O . VAL A 1 169 ? 14.836 -2.124 -4.450 1.00 91.12 169 VAL A O 1
ATOM 1321 N N . ARG A 1 170 ? 14.464 -2.448 -2.274 1.00 93.25 170 ARG A N 1
ATOM 1322 C CA . ARG A 1 170 ? 14.846 -3.859 -2.338 1.00 93.25 170 ARG A CA 1
ATOM 1323 C C . ARG A 1 170 ? 13.934 -4.690 -3.231 1.00 93.25 170 ARG A C 1
ATOM 1325 O O . ARG A 1 170 ? 14.411 -5.689 -3.752 1.00 93.25 170 ARG A O 1
ATOM 1332 N N . ASN A 1 171 ? 12.686 -4.278 -3.464 1.00 94.31 171 ASN A N 1
ATOM 1333 C CA . ASN A 1 171 ? 11.792 -4.963 -4.393 1.00 94.31 171 ASN A CA 1
ATOM 1334 C C . ASN A 1 171 ? 12.438 -5.095 -5.775 1.00 94.31 171 ASN A C 1
ATOM 1336 O O . ASN A 1 171 ? 12.460 -6.195 -6.314 1.00 94.31 171 ASN A O 1
ATOM 1340 N N . ILE A 1 172 ? 13.004 -4.012 -6.324 1.00 94.19 172 ILE A N 1
ATOM 1341 C CA . ILE A 1 172 ? 13.661 -4.057 -7.637 1.00 94.19 172 ILE A CA 1
ATOM 1342 C C . ILE A 1 172 ? 15.047 -4.707 -7.569 1.00 94.19 172 ILE A C 1
ATOM 1344 O O . ILE A 1 172 ? 15.390 -5.503 -8.440 1.00 94.19 172 ILE A O 1
ATOM 1348 N N . LEU A 1 173 ? 15.823 -4.435 -6.513 1.00 93.62 173 LEU A N 1
ATOM 1349 C CA . LEU A 1 173 ? 17.186 -4.964 -6.374 1.00 93.62 173 LEU A CA 1
ATOM 1350 C C . LEU A 1 173 ? 17.218 -6.489 -6.180 1.00 93.62 173 LEU A C 1
ATOM 1352 O O . LEU A 1 173 ? 18.118 -7.160 -6.686 1.00 93.62 173 LEU A O 1
ATOM 1356 N N . ASP A 1 174 ? 16.241 -7.038 -5.456 1.00 95.50 174 ASP A N 1
ATOM 1357 C CA . ASP A 1 174 ? 16.153 -8.468 -5.154 1.00 95.50 174 ASP A CA 1
ATOM 1358 C C . ASP A 1 174 ? 15.326 -9.242 -6.209 1.00 95.50 174 ASP A C 1
ATOM 1360 O O . ASP A 1 174 ? 15.439 -10.471 -6.280 1.00 95.50 174 ASP A O 1
ATOM 1364 N N . PHE A 1 175 ? 14.570 -8.550 -7.081 1.00 95.88 175 PHE A N 1
ATOM 1365 C CA . PHE A 1 175 ? 13.711 -9.152 -8.117 1.00 95.88 175 PHE A CA 1
ATOM 1366 C C . PHE A 1 175 ? 14.402 -10.240 -8.959 1.00 95.88 175 PHE A C 1
ATOM 1368 O O . PHE A 1 175 ? 13.817 -11.314 -9.124 1.00 95.88 175 PHE A O 1
ATOM 1375 N N . PRO A 1 176 ? 15.658 -10.070 -9.437 1.00 95.50 176 PRO A N 1
ATOM 1376 C CA . PRO A 1 176 ? 16.297 -11.082 -10.279 1.00 95.50 176 PRO A CA 1
ATOM 1377 C C . PRO A 1 176 ? 16.469 -12.452 -9.617 1.00 95.50 176 PRO A C 1
ATOM 1379 O O . PRO A 1 176 ? 16.660 -13.448 -10.309 1.00 95.50 176 PRO A O 1
ATOM 1382 N N . LYS A 1 177 ? 16.423 -12.508 -8.281 1.00 95.50 177 LYS A N 1
ATOM 1383 C CA . LYS A 1 177 ? 16.587 -13.728 -7.477 1.00 95.50 177 LYS A CA 1
ATOM 1384 C C . LYS A 1 177 ? 15.320 -14.103 -6.708 1.00 95.50 177 LYS A C 1
ATOM 1386 O O . LYS A 1 177 ? 15.362 -15.015 -5.887 1.00 95.50 177 LYS A O 1
ATOM 1391 N N . GLN A 1 178 ? 14.223 -13.385 -6.934 1.00 95.12 178 GLN A N 1
ATOM 1392 C CA . GLN A 1 178 ? 12.983 -13.539 -6.180 1.00 95.12 178 GLN A CA 1
ATOM 1393 C C . GLN A 1 178 ? 12.287 -14.878 -6.463 1.00 95.12 178 GLN A C 1
ATOM 1395 O O . GLN A 1 178 ? 11.667 -15.447 -5.566 1.00 95.12 178 GLN A O 1
ATOM 1400 N N . PHE A 1 179 ? 12.406 -15.389 -7.689 1.00 94.62 179 PHE A N 1
ATOM 1401 C CA . PHE A 1 179 ? 11.753 -16.618 -8.138 1.00 94.62 179 PHE A CA 1
ATOM 1402 C C . PHE A 1 179 ? 12.746 -17.776 -8.283 1.00 94.62 179 PHE A C 1
ATOM 1404 O O . PHE A 1 179 ? 13.960 -17.583 -8.363 1.00 94.62 179 PHE A O 1
ATOM 1411 N N . ALA A 1 180 ? 12.219 -19.005 -8.336 1.00 92.31 180 ALA A N 1
ATOM 1412 C CA . ALA A 1 180 ? 13.034 -20.213 -8.490 1.00 92.31 180 ALA A CA 1
ATOM 1413 C C . ALA A 1 180 ? 13.859 -20.201 -9.788 1.00 92.31 180 ALA A C 1
ATOM 1415 O O . ALA A 1 180 ? 14.994 -20.680 -9.805 1.00 92.31 180 ALA A O 1
ATOM 1416 N N . GLN A 1 181 ? 13.292 -19.644 -10.861 1.00 91.94 181 GLN A N 1
ATOM 1417 C CA . GLN A 1 181 ? 14.039 -19.296 -12.062 1.00 91.94 181 GLN A CA 1
ATOM 1418 C C . GLN A 1 181 ? 14.474 -17.830 -11.954 1.00 91.94 181 GLN A C 1
ATOM 1420 O O . GLN A 1 181 ? 13.609 -16.967 -11.792 1.00 91.94 181 GLN A O 1
ATOM 1425 N N . PRO A 1 182 ? 15.783 -17.531 -12.025 1.00 94.38 182 PRO A N 1
ATOM 1426 C CA . PRO A 1 182 ? 16.251 -16.153 -12.030 1.00 94.38 182 PRO A CA 1
ATOM 1427 C C . PRO A 1 182 ? 15.667 -15.373 -13.208 1.00 94.38 182 PRO A C 1
ATOM 1429 O O . PRO A 1 182 ? 15.585 -15.903 -14.318 1.00 94.38 182 PRO A O 1
ATOM 1432 N N . ALA A 1 183 ? 15.296 -14.116 -12.975 1.00 96.19 183 ALA A N 1
ATOM 1433 C CA . ALA A 1 183 ? 14.788 -13.263 -14.041 1.00 96.19 183 ALA A CA 1
ATOM 1434 C C . ALA A 1 183 ? 15.916 -12.864 -15.005 1.00 96.19 183 ALA A C 1
ATOM 1436 O O . ALA A 1 183 ? 17.061 -12.648 -14.597 1.00 96.19 183 ALA A O 1
ATOM 1437 N N . GLU A 1 184 ? 15.581 -12.725 -16.285 1.00 96.81 184 GLU A N 1
ATOM 1438 C CA . GLU A 1 184 ? 16.471 -12.091 -17.253 1.00 96.81 184 GLU A CA 1
ATOM 1439 C C . GLU A 1 184 ? 16.592 -10.595 -16.935 1.00 96.81 184 GLU A C 1
ATOM 1441 O O . GLU A 1 184 ? 15.591 -9.913 -16.717 1.00 96.81 184 GLU A O 1
ATOM 1446 N N . ILE A 1 185 ? 17.825 -10.083 -16.911 1.00 96.56 185 ILE A N 1
ATOM 1447 C CA . ILE A 1 185 ? 18.104 -8.664 -16.678 1.00 96.56 185 ILE A CA 1
ATOM 1448 C C . ILE A 1 185 ? 18.528 -8.033 -17.999 1.00 96.56 185 ILE A C 1
ATOM 1450 O O . ILE A 1 185 ? 19.534 -8.431 -18.589 1.00 96.56 185 ILE A O 1
ATOM 1454 N N . VAL A 1 186 ? 17.796 -7.005 -18.422 1.00 96.62 186 VAL A N 1
ATOM 1455 C CA . VAL A 1 186 ? 18.125 -6.198 -19.599 1.00 96.62 186 VAL A CA 1
ATOM 1456 C C . VAL A 1 186 ? 18.420 -4.771 -19.148 1.00 96.62 186 VAL A C 1
ATOM 1458 O O . VAL A 1 186 ? 17.542 -4.085 -18.633 1.00 96.62 186 VAL A O 1
ATOM 1461 N N . MET A 1 187 ? 19.655 -4.316 -19.363 1.00 94.88 187 MET A N 1
ATOM 1462 C CA . MET A 1 187 ? 20.083 -2.957 -19.017 1.00 94.88 187 MET A CA 1
ATOM 1463 C C . MET A 1 187 ? 19.910 -2.016 -20.214 1.00 94.88 187 MET A C 1
ATOM 1465 O O . MET A 1 187 ? 20.419 -2.282 -21.305 1.00 94.88 187 MET A O 1
ATOM 1469 N N . LEU A 1 188 ? 19.214 -0.895 -20.013 1.00 94.00 188 LEU A N 1
ATOM 1470 C CA . LEU A 1 188 ? 19.013 0.145 -21.028 1.00 94.00 188 LEU A CA 1
ATOM 1471 C C . LEU A 1 188 ? 19.942 1.339 -20.767 1.00 94.00 188 LEU A C 1
ATOM 1473 O O . LEU A 1 188 ? 19.540 2.356 -20.215 1.00 94.00 188 LEU A O 1
ATOM 1477 N N . GLU A 1 189 ? 21.202 1.228 -21.182 1.00 89.88 189 GLU A N 1
ATOM 1478 C CA . GLU A 1 189 ? 22.250 2.213 -20.844 1.00 89.88 189 GLU A CA 1
ATOM 1479 C C . GLU A 1 189 ? 22.262 3.451 -21.757 1.00 89.88 189 GLU A C 1
ATOM 1481 O O . GLU A 1 189 ? 22.905 4.463 -21.469 1.00 89.88 189 GLU A O 1
ATOM 1486 N N . ARG A 1 190 ? 21.560 3.391 -22.893 1.00 90.94 190 ARG A N 1
ATOM 1487 C CA . ARG A 1 190 ? 21.543 4.485 -23.864 1.00 90.94 190 ARG A CA 1
ATOM 1488 C C . ARG A 1 190 ? 20.425 5.470 -23.552 1.00 90.94 190 ARG A C 1
ATOM 1490 O O . ARG A 1 190 ? 19.248 5.174 -23.744 1.00 90.94 190 ARG A O 1
ATOM 1497 N N . ASN A 1 191 ? 20.807 6.682 -23.164 1.00 88.88 191 ASN A N 1
ATOM 1498 C CA . ASN A 1 191 ? 19.870 7.780 -22.979 1.00 88.88 191 ASN A CA 1
ATOM 1499 C C . ASN A 1 191 ? 19.497 8.437 -24.323 1.00 88.88 191 ASN A C 1
ATOM 1501 O O . ASN A 1 191 ? 20.365 8.747 -25.138 1.00 88.88 191 ASN A O 1
ATOM 1505 N N . TYR A 1 192 ? 18.200 8.672 -24.534 1.00 92.06 192 TYR A N 1
ATOM 1506 C CA . TYR A 1 192 ? 17.656 9.343 -25.725 1.00 92.06 192 TYR A CA 1
ATOM 1507 C C . TYR A 1 192 ? 16.971 10.687 -25.409 1.00 92.06 192 TYR A C 1
ATOM 1509 O O . TYR A 1 192 ? 16.413 11.313 -26.307 1.00 92.06 192 TYR A O 1
ATOM 1517 N N . ARG A 1 193 ? 16.968 11.124 -24.141 1.00 94.12 193 ARG A N 1
ATOM 1518 C CA . ARG A 1 193 ? 16.235 12.313 -23.666 1.00 94.12 193 ARG A CA 1
ATOM 1519 C C . ARG A 1 193 ? 17.135 13.542 -23.527 1.00 94.12 193 ARG A C 1
ATOM 1521 O O . ARG A 1 193 ? 16.710 14.645 -23.857 1.00 94.12 193 ARG A O 1
ATOM 1528 N N . SER A 1 194 ? 18.348 13.352 -23.020 1.00 93.19 194 SER A N 1
ATOM 1529 C CA . SER A 1 194 ? 19.244 14.414 -22.563 1.00 93.19 194 SER A CA 1
ATOM 1530 C C . SER A 1 194 ? 20.553 14.420 -23.350 1.00 93.19 194 SER A C 1
ATOM 1532 O O . SER A 1 194 ? 20.981 13.400 -23.886 1.00 93.19 194 SER A O 1
ATOM 1534 N N . THR A 1 195 ? 21.210 15.580 -23.413 1.00 92.06 195 THR A N 1
ATOM 1535 C CA . THR A 1 195 ? 22.543 15.714 -24.016 1.00 92.06 195 THR A CA 1
ATOM 1536 C C . THR A 1 195 ? 23.625 15.127 -23.108 1.00 92.06 195 THR A C 1
ATOM 1538 O O . THR A 1 195 ? 23.442 15.026 -21.893 1.00 92.06 195 THR A O 1
ATOM 1541 N N . GLU A 1 196 ? 24.790 14.809 -23.679 1.00 88.50 196 GLU A N 1
ATOM 1542 C CA . GLU A 1 196 ? 25.943 14.290 -22.927 1.00 88.50 196 GLU A CA 1
ATOM 1543 C C . GLU A 1 196 ? 26.348 15.195 -21.758 1.00 88.50 196 GLU A C 1
ATOM 1545 O O . GLU A 1 196 ? 26.693 14.693 -20.697 1.00 88.50 196 GLU A O 1
ATOM 1550 N N . THR A 1 197 ? 26.248 16.521 -21.902 1.00 90.88 197 THR A N 1
ATOM 1551 C CA . THR A 1 197 ? 26.576 17.464 -20.819 1.00 90.88 197 THR A CA 1
ATOM 1552 C C . THR A 1 197 ? 25.653 17.310 -19.610 1.00 90.88 197 THR A C 1
ATOM 1554 O O . THR A 1 197 ? 26.120 17.351 -18.476 1.00 90.88 197 THR A O 1
ATOM 1557 N N . ILE A 1 198 ? 24.349 17.115 -19.837 1.00 89.25 198 ILE A N 1
ATOM 1558 C CA . ILE A 1 198 ? 23.377 16.904 -18.755 1.00 89.25 198 ILE A CA 1
ATOM 1559 C C . ILE A 1 198 ? 23.604 15.533 -18.110 1.00 89.25 198 ILE A C 1
ATOM 1561 O O . ILE A 1 198 ? 23.563 15.422 -16.889 1.00 89.25 198 ILE A O 1
ATOM 1565 N N . LEU A 1 199 ? 23.891 14.504 -18.914 1.00 84.62 199 LEU A N 1
ATOM 1566 C CA . LEU A 1 199 ? 24.175 13.156 -18.414 1.00 84.62 199 LEU A CA 1
ATOM 1567 C C . LEU A 1 199 ? 25.460 13.109 -17.589 1.00 84.62 199 LEU A C 1
ATOM 1569 O O . LEU A 1 199 ? 25.473 12.522 -16.514 1.00 84.62 199 LEU A O 1
ATOM 1573 N N . ALA A 1 200 ? 26.518 13.776 -18.049 1.00 85.44 200 ALA A N 1
ATOM 1574 C CA . ALA A 1 200 ? 27.770 13.880 -17.313 1.00 85.44 200 ALA A CA 1
ATOM 1575 C C . ALA A 1 200 ? 27.573 14.571 -15.958 1.00 85.44 200 ALA A C 1
ATOM 1577 O O . ALA A 1 200 ? 28.173 14.149 -14.979 1.00 85.44 200 ALA A O 1
ATOM 1578 N N . ALA A 1 201 ? 26.712 15.593 -15.886 1.00 87.19 201 ALA A N 1
ATOM 1579 C CA . ALA A 1 201 ? 26.383 16.255 -14.626 1.00 87.19 201 ALA A CA 1
ATOM 1580 C C . ALA A 1 201 ? 25.528 15.384 -13.686 1.00 87.19 201 ALA A C 1
ATOM 1582 O O . ALA A 1 201 ? 25.672 15.501 -12.477 1.00 87.19 201 ALA A O 1
ATOM 1583 N N . ALA A 1 202 ? 24.645 14.536 -14.221 1.00 81.81 202 ALA A N 1
ATOM 1584 C CA . ALA A 1 202 ? 23.808 13.636 -13.422 1.00 81.81 202 ALA A CA 1
ATOM 1585 C C . ALA A 1 202 ? 24.571 12.406 -12.893 1.00 81.81 202 ALA A C 1
ATOM 1587 O O . ALA A 1 202 ? 24.206 11.874 -11.851 1.00 81.81 202 ALA A O 1
ATOM 1588 N N . ASN A 1 203 ? 25.616 11.972 -13.606 1.00 79.81 203 ASN A N 1
ATOM 1589 C CA . ASN A 1 203 ? 26.422 10.793 -13.270 1.00 79.81 203 ASN A CA 1
ATOM 1590 C C . ASN A 1 203 ? 27.683 11.102 -12.435 1.00 79.81 203 ASN A C 1
ATOM 1592 O O . ASN A 1 203 ? 28.400 10.165 -12.080 1.00 79.81 203 ASN A O 1
ATOM 1596 N N . ALA A 1 204 ? 28.005 12.381 -12.207 1.00 67.12 204 ALA A N 1
ATOM 1597 C CA . ALA A 1 204 ? 29.187 12.827 -11.458 1.00 67.12 204 ALA A CA 1
ATOM 1598 C C . ALA A 1 204 ? 28.952 12.813 -9.943 1.00 67.12 204 ALA A C 1
ATOM 1600 O O . ALA A 1 204 ? 29.906 12.439 -9.222 1.00 67.12 204 ALA A O 1
#

pLDDT: mean 93.15, std 5.79, range [62.41, 98.44]

Secondary structure (DSSP, 8-state):
-TTTGGGT--TT-EE--HHHHHHHHHHHHHHTTTTS-SS-PPPHHHHHHHHHHHHHTT--HHHHHHHT-GGGGGGHHHHHHHHHHHHHHHHHTTEE-HHHHHHHHHHHHHSHHHHHHHHTT-S-EEESSGGG-BHHHHHHHHHHSTT-TTEEE---GGG---GGGTB-THHHHHGGGTSSSPPP-------SSS-HHHHHHH--

Radius of gyration: 20.18 Å; chains: 1; bounding box: 51×38×54 Å

Sequence (204 aa):
RDYALEIGLDPAFTIHDREDSADLMNLARHELGFSKTEGRFPTKGTCLAIYSRAVNAQAPLGEILGSVFPWCAGWAEQLKTLFARYVETKQAQNVLDYDDLLLYWAQMAGEPEISAHLGGRFDHVLVDEYQDTNRLQASILTALKPDGSGLTVVGDDAQSIYSFRAAEVRNILDFPKQFAQPAEIVMLERNYRSTETILAAANA